Protein 4LQ4 (pdb70)

InterPro domains:
  IPR002143 Large ribosomal subunit protein uL1 [PIRSF002155] (3-213)
  IPR016095 Large ribosomal subunit protein uL1, 3-layer alpha/beta-sandwich domain [G3DSA:3.40.50.790] (61-150)
  IPR023669 Large ribosomal subunit protein uL1, archaea [MF_01318_A] (2-212)
  IPR023669 Large ribosomal subunit protein uL1, archaea [NF003244] (1-212)
  IPR023673 Large ribosomal subunit protein uL1, conserved site [PS01199] (112-131)
  IPR023674 Ribosomal protein uL1-like [SSF56808] (2-211)
  IPR028364 Ribosomal protein uL1/ribosomal biogenesis protein [PF00687] (19-207)
  IPR028364 Ribosomal protein uL1/ribosomal biogenesis protein [cd00403] (6-207)

Sequence (211 aa):
MDREALLQAVKEARELAKPRNFTQSFEFIATLKEIDMRKPENRIKTEVVVLPHGRGKEAKIAVIGTGDLAKQAEELGLTVIRKEEIEELGKNKRKLRKIAKAHDFFIAQADLMPLIGRYMGVILGPRGKMPKPVP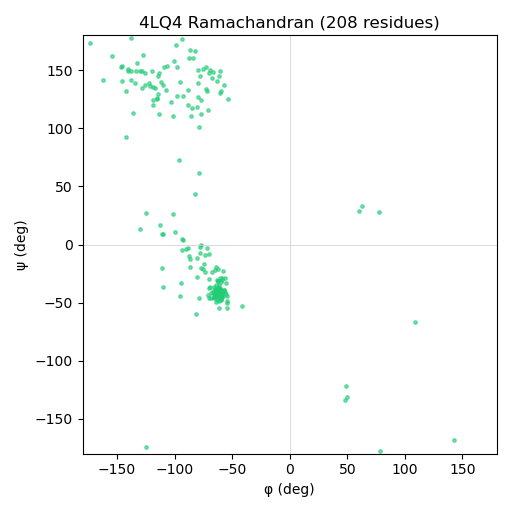ANANIKPLVERLKKTVVINTRDKPYFQVLVGNEKMTDEQIVDNIEAVLNVVAKKYEKGLYHIKDAYVKLTMGPAVKV

Radius of gyration: 18.87 Å; Cα contacts (8 Å, |Δi|>4): 395; chains: 1; bounding box: 31×50×41 Å

Structure (mmCIF, N/CA/C/O backbone):
data_4LQ4
#
_entry.id   4LQ4
#
_cell.length_a   33.868
_cell.length_b   105.255
_cell.length_c   38.526
_cell.angle_alpha   90.00
_cell.angle_beta   104.01
_cell.angle_gamma   90.00
#
_symmetry.space_group_name_H-M   'P 1 21 1'
#
loop_
_entity.id
_entity.type
_entity.pdbx_description
1 polymer '50S ribosomal protein L1'
2 non-polymer 'L(+)-TARTARIC ACID'
3 non-polymer 'ISOPROPYL ALCOHOL'
4 non-polymer 'CHLORIDE ION'
5 water water
#
loop_
_atom_site.group_PDB
_atom_site.id
_atom_site.type_symbol
_atom_site.label_atom_id
_atom_site.label_alt_id
_atom_site.label_comp_id
_atom_site.label_asym_id
_atom_site.label_entity_id
_atom_site.label_seq_id
_atom_site.pdbx_PDB_ins_code
_atom_site.Cartn_x
_atom_site.Cartn_y
_atom_site.Cartn_z
_atom_site.occupancy
_atom_site.B_iso_or_equiv
_atom_site.auth_seq_id
_atom_site.auth_comp_id
_atom_site.auth_asym_id
_atom_site.auth_atom_id
_atom_site.pdbx_PDB_model_num
ATOM 1 N N . MET A 1 1 ? 7.496 18.272 16.478 1.00 43.08 1 MET A N 1
ATOM 2 C CA . MET A 1 1 ? 7.467 18.128 15.028 1.00 38.69 1 MET A CA 1
ATOM 3 C C . MET A 1 1 ? 6.027 18.095 14.528 1.00 34.11 1 MET A C 1
ATOM 4 O O . MET A 1 1 ? 5.428 17.026 14.387 1.00 35.39 1 MET A O 1
ATOM 9 N N . ASP A 1 2 ? 5.473 19.276 14.269 1.00 26.87 2 ASP A N 1
ATOM 10 C CA . ASP A 1 2 ? 4.081 19.377 13.855 1.00 23.89 2 ASP A CA 1
ATOM 11 C C . ASP A 1 2 ? 3.941 19.399 12.346 1.00 19.94 2 ASP A C 1
ATOM 12 O O . ASP A 1 2 ? 4.939 19.389 11.612 1.00 17.92 2 ASP A O 1
ATOM 17 N N . ARG A 1 3 ? 2.698 19.423 11.885 1.00 19.93 3 ARG A N 1
ATOM 18 C CA . ARG A 1 3 ? 2.435 19.388 10.455 1.00 17.82 3 ARG A CA 1
ATOM 19 C C . ARG A 1 3 ? 3.060 20.595 9.750 1.00 14.86 3 ARG A C 1
ATOM 20 O O . ARG A 1 3 ? 3.574 20.466 8.638 1.00 14.05 3 ARG A O 1
ATOM 28 N N . GLU A 1 4 ? 3.020 21.762 10.391 1.00 13.22 4 GLU A N 1
ATOM 29 C CA . GLU A 1 4 ? 3.623 22.952 9.799 1.00 15.45 4 GLU A CA 1
ATOM 30 C C . GLU A 1 4 ? 5.110 22.748 9.515 1.00 14.78 4 GLU A C 1
ATOM 31 O O . GLU A 1 4 ? 5.597 23.116 8.448 1.00 15.56 4 GLU A O 1
ATOM 37 N N . ALA A 1 5 ? 5.833 22.162 10.466 1.00 15.50 5 ALA A N 1
ATOM 38 C CA . ALA A 1 5 ? 7.260 21.932 10.276 1.00 13.48 5 ALA A CA 1
ATOM 39 C C . ALA A 1 5 ? 7.501 20.950 9.127 1.00 13.23 5 ALA A C 1
ATOM 40 O O . ALA A 1 5 ? 8.437 21.111 8.341 1.00 14.25 5 ALA A O 1
ATOM 42 N N . LEU A 1 6 ? 6.649 19.937 9.027 1.00 10.95 6 LEU A N 1
ATOM 43 C CA . LEU A 1 6 ? 6.775 18.963 7.948 1.00 13.35 6 LEU A CA 1
ATOM 44 C C . LEU A 1 6 ? 6.520 19.615 6.587 1.00 11.33 6 LEU A C 1
ATOM 45 O O . LEU A 1 6 ? 7.278 19.394 5.635 1.00 13.35 6 LEU A O 1
ATOM 50 N N . LEU A 1 7 ? 5.465 20.421 6.495 1.00 11.17 7 LEU A N 1
ATOM 51 C CA . LEU A 1 7 ? 5.150 21.121 5.243 1.00 10.91 7 LEU A CA 1
ATOM 52 C C . LEU A 1 7 ? 6.301 22.019 4.814 1.00 10.93 7 LEU A C 1
ATOM 53 O O . LEU A 1 7 ? 6.631 22.110 3.630 1.00 12.74 7 LEU A O 1
ATOM 58 N N . GLN A 1 8 ? 6.902 22.693 5.785 1.00 11.88 8 GLN A N 1
ATOM 59 C CA . GLN A 1 8 ? 7.999 23.608 5.512 1.00 12.03 8 GLN A CA 1
ATOM 60 C C . GLN A 1 8 ? 9.178 22.839 4.931 1.00 12.18 8 GLN A C 1
ATOM 61 O O . GLN A 1 8 ? 9.800 23.279 3.961 1.00 13.48 8 GLN A O 1
ATOM 67 N N . ALA A 1 9 ? 9.466 21.677 5.512 1.00 12.00 9 ALA A N 1
ATOM 68 C CA . ALA A 1 9 ? 10.563 20.836 5.031 1.00 11.02 9 ALA A CA 1
ATOM 69 C C . ALA A 1 9 ? 10.294 20.320 3.624 1.00 10.63 9 ALA A C 1
ATOM 70 O O . ALA A 1 9 ? 11.182 20.335 2.770 1.00 12.88 9 ALA A O 1
ATOM 72 N N . VAL A 1 10 ? 9.073 19.861 3.375 1.00 8.62 10 VAL A N 1
ATOM 73 C CA . VAL A 1 10 ? 8.737 19.367 2.035 1.00 8.72 10 VAL A CA 1
ATOM 74 C C . VAL A 1 10 ? 8.883 20.485 1.005 1.00 11.10 10 VAL A C 1
ATOM 75 O O . VAL A 1 10 ? 9.510 20.308 -0.041 1.00 9.58 10 VAL A O 1
ATOM 79 N N . LYS A 1 11 ? 8.300 21.636 1.319 1.00 14.14 11 LYS A N 1
ATOM 80 C CA . LYS A 1 11 ? 8.349 22.804 0.451 1.00 13.08 11 LYS A CA 1
ATOM 81 C C . LYS A 1 11 ? 9.783 23.177 0.098 1.00 14.55 11 LYS A C 1
ATOM 82 O O . LYS A 1 11 ? 10.109 23.389 -1.075 1.00 15.50 11 LYS A O 1
ATOM 88 N N . GLU A 1 12 ? 10.641 23.252 1.112 1.00 13.77 12 GLU A N 1
ATOM 89 C CA . GLU A 1 12 ? 12.032 23.633 0.900 1.00 14.22 12 GLU A CA 1
ATOM 90 C C . GLU A 1 12 ? 12.818 22.546 0.157 1.00 15.39 12 GLU A C 1
ATOM 91 O O . GLU A 1 12 ? 13.658 22.857 -0.682 1.00 15.37 12 GLU A O 1
ATOM 97 N N . ALA A 1 13 ? 12.538 21.280 0.463 1.00 15.57 13 ALA A N 1
ATOM 98 C CA . ALA A 1 13 ? 13.182 20.164 -0.229 1.00 12.92 13 ALA A CA 1
ATOM 99 C C . ALA A 1 13 ? 12.875 20.238 -1.711 1.00 13.91 13 ALA A C 1
ATOM 100 O O . ALA A 1 13 ? 13.735 19.970 -2.549 1.00 14.13 13 ALA A O 1
ATOM 102 N N . ARG A 1 14 ? 11.638 20.611 -2.026 1.00 14.63 14 ARG A N 1
ATOM 103 C CA . ARG A 1 14 ? 11.211 20.733 -3.409 1.00 15.91 14 ARG A CA 1
ATOM 104 C C . ARG A 1 14 ? 11.921 21.909 -4.078 1.00 20.34 14 ARG A C 1
ATOM 105 O O . ARG A 1 14 ? 12.433 21.791 -5.190 1.00 23.26 14 ARG A O 1
ATOM 113 N N . GLU A 1 15 ? 11.959 23.042 -3.388 1.00 21.31 15 GLU A N 1
ATOM 114 C CA . GLU A 1 15 ? 12.509 24.259 -3.966 1.00 24.68 15 GLU A CA 1
ATOM 115 C C . GLU A 1 15 ? 14.025 24.189 -4.171 1.00 23.48 15 GLU A C 1
ATOM 116 O O . GLU A 1 15 ? 14.550 24.716 -5.160 1.00 23.79 15 GLU A O 1
ATOM 122 N N . LEU A 1 16 ? 14.725 23.544 -3.240 1.00 19.17 16 LEU A N 1
ATOM 123 C CA . LEU A 1 16 ? 16.188 23.454 -3.302 1.00 17.00 16 LEU A CA 1
ATOM 124 C C . LEU A 1 16 ? 16.706 22.488 -4.374 1.00 18.06 16 LEU A C 1
ATOM 125 O O . LEU A 1 16 ? 17.844 22.605 -4.827 1.00 24.37 16 LEU A O 1
ATOM 130 N N . ALA A 1 17 ? 15.883 21.522 -4.756 1.00 18.32 17 ALA A N 1
ATOM 131 C CA . ALA A 1 17 ? 16.321 20.490 -5.690 1.00 18.91 17 ALA A CA 1
ATOM 132 C C . ALA A 1 17 ? 16.481 21.016 -7.117 1.00 19.58 17 ALA A C 1
ATOM 133 O O . ALA A 1 17 ? 15.598 21.696 -7.639 1.00 19.54 17 ALA A O 1
ATOM 135 N N . LYS A 1 18 ? 17.617 20.699 -7.733 1.00 18.30 18 LYS A N 1
ATOM 136 C CA . LYS A 1 18 ? 17.878 21.083 -9.110 1.00 24.21 18 LYS A CA 1
ATOM 137 C C . LYS A 1 18 ? 16.971 20.259 -10.009 1.00 24.38 18 LYS A C 1
ATOM 138 O O . LYS A 1 18 ? 16.651 19.120 -9.677 1.00 25.03 18 LYS A O 1
ATOM 144 N N . PRO A 1 19 ? 16.542 20.833 -11.144 1.00 27.97 19 PRO A N 1
ATOM 145 C CA . PRO A 1 19 ? 15.686 20.059 -12.043 1.00 27.78 19 PRO A CA 1
ATOM 146 C C . PRO A 1 19 ? 16.490 18.920 -12.632 1.00 29.39 19 PRO A C 1
ATOM 147 O O . PRO A 1 19 ? 17.681 19.083 -12.913 1.00 29.67 19 PRO A O 1
ATOM 151 N N . ARG A 1 20 ? 15.848 17.774 -12.807 1.00 26.77 20 ARG A N 1
ATOM 152 C CA . ARG A 1 20 ? 16.483 16.644 -13.460 1.00 23.06 20 ARG A CA 1
ATOM 153 C C . ARG A 1 20 ? 15.495 16.108 -14.481 1.00 23.05 20 ARG A C 1
ATOM 154 O O . ARG A 1 20 ? 14.282 16.309 -14.354 1.00 23.72 20 ARG A O 1
ATOM 162 N N . ASN A 1 21 ? 16.007 15.421 -15.491 1.00 21.35 21 ASN A N 1
ATOM 163 C CA . ASN A 1 21 ? 15.153 14.868 -16.527 1.00 20.63 21 ASN A CA 1
ATOM 164 C C . ASN A 1 21 ? 14.520 13.539 -16.131 1.00 16.66 21 ASN A C 1
ATOM 165 O O . ASN A 1 21 ? 14.493 12.603 -16.917 1.00 17.89 21 ASN A O 1
ATOM 170 N N . PHE A 1 22 ? 14.032 13.461 -14.895 1.00 14.76 22 PHE A N 1
ATOM 171 C CA . PHE A 1 22 ? 13.172 12.364 -14.470 1.00 15.41 22 PHE A CA 1
ATOM 172 C C . PHE A 1 22 ? 12.319 12.863 -13.318 1.00 16.05 22 PHE A C 1
ATOM 173 O O . PHE A 1 22 ? 12.638 13.891 -12.714 1.00 15.09 22 PHE A O 1
ATOM 181 N N . THR A 1 23 ? 11.226 12.158 -13.034 1.00 15.86 23 THR A N 1
ATOM 182 C CA . THR A 1 23 ? 10.376 12.495 -11.893 1.00 12.98 23 THR A CA 1
ATOM 183 C C . THR A 1 23 ? 11.022 12.019 -10.602 1.00 13.80 23 THR A C 1
ATOM 184 O O . THR A 1 23 ? 11.136 10.813 -10.356 1.00 11.77 23 THR A O 1
ATOM 188 N N . GLN A 1 24 ? 11.435 12.966 -9.769 1.00 11.63 24 GLN A N 1
ATOM 189 C CA . GLN A 1 24 ? 12.136 12.626 -8.543 1.00 9.87 24 GLN A CA 1
ATOM 190 C C . GLN A 1 24 ? 11.161 12.180 -7.471 1.00 11.81 24 GLN A C 1
ATOM 191 O O . GLN A 1 24 ? 10.009 12.614 -7.451 1.00 12.87 24 GLN A O 1
ATOM 197 N N . SER A 1 25 ? 11.625 11.307 -6.584 1.00 10.81 25 SER A N 1
ATOM 198 C CA . SER A 1 25 ? 10.814 10.849 -5.466 1.00 12.26 25 SER A CA 1
ATOM 199 C C . SER A 1 25 ? 11.176 11.634 -4.221 1.00 12.35 25 SER A C 1
ATOM 200 O O . SER A 1 25 ? 12.296 12.127 -4.095 1.00 12.90 25 SER A O 1
ATOM 203 N N . PHE A 1 26 ? 10.220 11.755 -3.307 1.00 9.59 26 PHE A N 1
ATOM 204 C CA . PHE A 1 26 ? 10.487 12.308 -1.987 1.00 9.40 26 PHE A CA 1
ATOM 205 C C . PHE A 1 26 ? 10.915 11.181 -1.071 1.00 9.67 26 PHE A C 1
ATOM 206 O O . PHE A 1 26 ? 10.279 10.130 -1.039 1.00 10.49 26 PHE A O 1
ATOM 214 N N . GLU A 1 27 ? 11.988 11.408 -0.322 1.00 12.23 27 GLU A N 1
ATOM 215 C CA . GLU A 1 27 ? 12.479 10.451 0.665 1.00 12.45 27 GLU A CA 1
ATOM 216 C C . GLU A 1 27 ? 12.392 11.087 2.036 1.00 10.12 27 GLU A C 1
ATOM 217 O O . GLU A 1 27 ? 12.757 12.252 2.202 1.00 11.65 27 GLU A O 1
ATOM 223 N N . PHE A 1 28 ? 11.891 10.340 3.013 1.00 9.02 28 PHE A N 1
ATOM 224 C CA . PHE A 1 28 ? 11.841 10.817 4.390 1.00 8.14 28 PHE A CA 1
ATOM 225 C C . PHE A 1 28 ? 12.886 10.060 5.201 1.00 11.86 28 PHE A C 1
ATOM 226 O O . PHE A 1 28 ? 13.014 8.831 5.092 1.00 10.55 28 PHE A O 1
ATOM 234 N N . ILE A 1 29 ? 13.658 10.797 5.992 1.00 9.45 29 ILE A N 1
ATOM 235 C CA . ILE A 1 29 ? 14.744 10.203 6.754 1.00 10.44 29 ILE A CA 1
ATOM 236 C C . ILE A 1 29 ? 14.622 10.599 8.213 1.00 10.79 29 ILE A C 1
ATOM 237 O O . ILE A 1 29 ? 14.379 11.757 8.526 1.00 14.47 29 ILE A O 1
ATOM 242 N N . ALA A 1 30 ? 14.783 9.636 9.112 1.00 11.95 30 ALA A N 1
ATOM 243 C CA . ALA A 1 30 ? 14.720 9.948 10.533 1.00 13.71 30 ALA A CA 1
ATOM 244 C C . ALA A 1 30 ? 15.807 9.211 11.278 1.00 12.33 30 ALA A C 1
ATOM 245 O O . ALA A 1 30 ? 16.114 8.058 10.966 1.00 14.40 30 ALA A O 1
ATOM 247 N N . THR A 1 31 ? 16.398 9.888 12.256 1.00 11.02 31 THR A N 1
ATOM 248 C CA . THR A 1 31 ? 17.293 9.231 13.195 1.00 12.21 31 THR A CA 1
ATOM 249 C C . THR A 1 31 ? 16.572 9.100 14.533 1.00 13.75 31 THR A C 1
ATOM 250 O O . THR A 1 31 ? 15.659 9.870 14.834 1.00 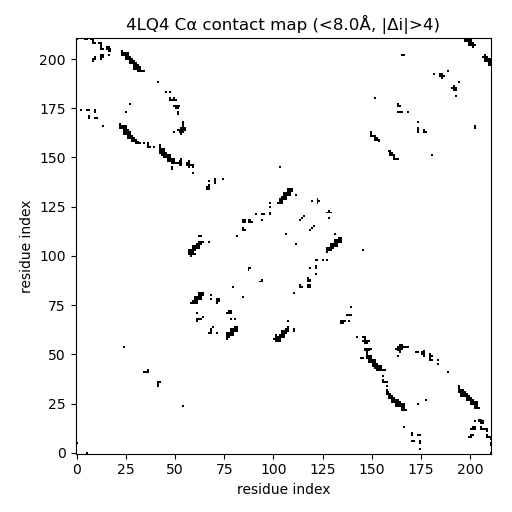13.58 31 THR A O 1
ATOM 254 N N . LEU A 1 32 ? 16.961 8.103 15.317 1.00 11.77 32 LEU A N 1
ATOM 255 C CA . LEU A 1 32 ? 16.307 7.848 16.590 1.00 9.74 32 LEU A CA 1
ATOM 256 C C . LEU A 1 32 ? 17.270 8.102 17.739 1.00 12.02 32 LEU A C 1
ATOM 257 O O . LEU A 1 32 ? 18.476 7.870 17.617 1.00 13.95 32 LEU A O 1
ATOM 262 N N . LYS A 1 33 ? 16.739 8.602 18.848 1.00 12.77 33 LYS A N 1
ATOM 263 C CA . LYS A 1 33 ? 17.537 8.778 20.048 1.00 14.06 33 LYS A CA 1
ATOM 264 C C . LYS A 1 33 ? 16.945 7.962 21.181 1.00 17.00 33 LYS A C 1
ATOM 265 O O . LYS A 1 33 ? 15.729 7.737 21.228 1.00 17.84 33 LYS A O 1
ATOM 271 N N . GLU A 1 34 ? 17.816 7.511 22.080 1.00 17.38 34 GLU A N 1
ATOM 272 C CA . GLU A 1 34 ? 17.404 6.826 23.302 1.00 17.66 34 GLU A CA 1
ATOM 273 C C . GLU A 1 34 ? 16.606 5.543 23.049 1.00 18.17 34 GLU A C 1
ATOM 274 O O . GLU A 1 34 ? 15.771 5.144 23.865 1.00 20.60 34 GLU A O 1
ATOM 280 N N . ILE A 1 35 ? 16.876 4.911 21.910 1.00 16.15 35 ILE A N 1
ATOM 281 C CA . ILE A 1 35 ? 16.366 3.583 21.612 1.00 18.04 35 ILE A CA 1
ATOM 282 C C . ILE A 1 35 ? 17.549 2.633 21.428 1.00 19.38 35 ILE A C 1
ATOM 283 O O . ILE A 1 35 ? 18.399 2.839 20.556 1.00 19.78 35 ILE A O 1
ATOM 288 N N . ASP A 1 36 ? 17.611 1.599 22.256 1.00 20.20 36 ASP A N 1
ATOM 289 C CA . ASP A 1 36 ? 18.698 0.631 22.170 1.00 18.91 36 ASP A CA 1
ATOM 290 C C . ASP A 1 36 ? 18.442 -0.340 21.033 1.00 17.57 36 ASP A C 1
ATOM 291 O O . ASP A 1 36 ? 17.662 -1.283 21.170 1.00 15.93 36 ASP A O 1
ATOM 296 N N . MET A 1 37 ? 19.112 -0.115 19.911 1.00 16.92 37 MET A N 1
ATOM 297 C CA . MET A 1 37 ? 18.938 -0.976 18.749 1.00 17.75 37 MET A CA 1
ATOM 298 C C . MET A 1 37 ? 19.668 -2.318 18.867 1.00 15.42 37 MET A C 1
ATOM 299 O O . MET A 1 37 ? 19.584 -3.148 17.968 1.00 15.52 37 MET A O 1
ATOM 304 N N . ARG A 1 38 ? 20.374 -2.542 19.972 1.00 14.90 38 ARG A N 1
ATOM 305 C CA . ARG A 1 38 ? 20.975 -3.862 20.204 1.00 14.89 38 ARG A CA 1
ATOM 306 C C . ARG A 1 38 ? 19.934 -4.878 20.624 1.00 14.17 38 ARG A C 1
ATOM 307 O O . ARG A 1 38 ? 20.156 -6.076 20.498 1.00 15.48 38 ARG A O 1
ATOM 315 N N . LYS A 1 39 ? 18.807 -4.389 21.137 1.00 13.44 39 LYS A N 1
ATOM 316 C CA . LYS A 1 39 ? 17.673 -5.249 21.457 1.00 13.07 39 LYS A CA 1
ATOM 317 C C . LYS A 1 39 ? 16.841 -5.435 20.199 1.00 15.08 39 LYS A C 1
ATOM 318 O O . LYS A 1 39 ? 16.312 -4.465 19.651 1.00 13.79 39 LYS A O 1
ATOM 324 N N . PRO A 1 40 ? 16.730 -6.684 19.720 1.00 15.57 40 PRO A N 1
ATOM 325 C CA . PRO A 1 40 ? 16.011 -6.928 18.467 1.00 16.27 40 PRO A CA 1
ATOM 326 C C . PRO A 1 40 ? 14.572 -6.400 18.489 1.00 15.63 40 PRO A C 1
ATOM 327 O O . PRO A 1 40 ? 14.044 -6.017 17.444 1.00 16.19 40 PRO A O 1
ATOM 331 N N . GLU A 1 41 ? 13.961 -6.360 19.671 1.00 16.68 41 GLU A N 1
ATOM 332 C CA . GLU A 1 41 ? 12.578 -5.908 19.812 1.00 16.08 41 GLU A CA 1
ATOM 333 C C . GLU A 1 41 ? 12.408 -4.425 19.458 1.00 15.13 41 GLU A C 1
ATOM 334 O O . GLU A 1 41 ? 11.303 -3.988 19.126 1.00 17.54 41 GLU A O 1
ATOM 340 N N . ASN A 1 42 ? 13.498 -3.655 19.518 1.00 13.27 42 ASN A N 1
ATOM 341 C CA . ASN A 1 42 ? 13.437 -2.215 19.234 1.00 15.38 42 ASN A CA 1
ATOM 342 C C . ASN A 1 42 ? 13.606 -1.881 17.758 1.00 16.24 42 ASN A C 1
ATOM 343 O O . ASN A 1 42 ? 13.402 -0.738 17.331 1.00 16.35 42 ASN A O 1
ATOM 348 N N . ARG A 1 43 ? 13.989 -2.880 16.981 1.00 16.65 43 ARG A N 1
ATOM 349 C CA . ARG A 1 43 ? 14.167 -2.688 15.556 1.00 13.59 43 ARG A CA 1
ATOM 350 C C . ARG A 1 43 ? 12.810 -2.625 14.872 1.00 14.60 43 ARG A C 1
ATOM 351 O O . ARG A 1 43 ? 11.837 -3.212 15.354 1.00 13.75 43 ARG A O 1
ATOM 359 N N . ILE A 1 44 ? 12.743 -1.892 13.764 1.00 12.83 44 ILE A N 1
ATOM 360 C CA . ILE A 1 44 ? 11.502 -1.756 13.007 1.00 13.34 44 ILE A CA 1
ATOM 361 C C . ILE A 1 44 ? 11.649 -2.376 11.631 1.00 13.40 44 ILE A C 1
ATOM 362 O O . ILE A 1 44 ? 12.587 -2.071 10.901 1.00 15.44 44 ILE A O 1
ATOM 367 N N . LYS A 1 45 ? 10.734 -3.276 11.298 1.00 15.04 45 LYS A N 1
ATOM 368 C CA . LYS A 1 45 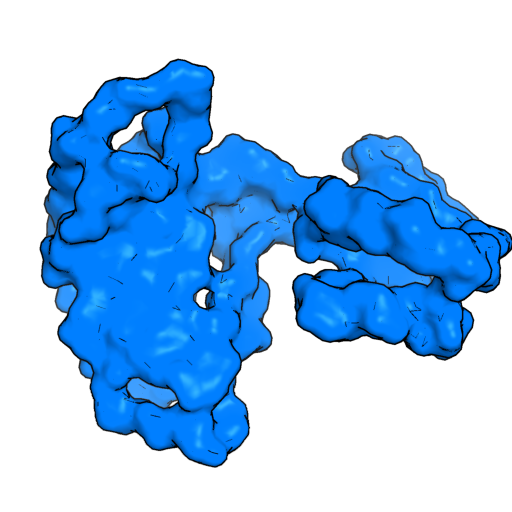? 10.590 -3.759 9.929 1.00 18.19 45 LYS A CA 1
ATOM 369 C C . LYS A 1 45 ? 9.107 -3.921 9.697 1.00 20.51 45 LYS A C 1
ATOM 370 O O . LYS A 1 45 ? 8.519 -4.963 10.008 1.00 22.55 45 LYS A O 1
ATOM 376 N N . THR A 1 46 ? 8.509 -2.864 9.160 1.00 16.77 46 THR A N 1
ATOM 377 C CA . THR A 1 46 ? 7.065 -2.716 9.145 1.00 18.48 46 THR A CA 1
ATOM 378 C C . THR A 1 46 ? 6.610 -2.094 7.840 1.00 18.15 46 THR A C 1
ATOM 379 O O . THR A 1 46 ? 7.161 -1.091 7.389 1.00 20.30 46 THR A O 1
ATOM 383 N N . GLU A 1 47 ? 5.600 -2.697 7.237 1.00 16.79 47 GLU A N 1
ATOM 384 C CA . GLU A 1 47 ? 4.969 -2.113 6.073 1.00 18.51 47 GLU A CA 1
ATOM 385 C C . GLU A 1 47 ? 4.008 -1.024 6.499 1.00 18.12 47 GLU A C 1
ATOM 386 O O . GLU A 1 47 ? 3.288 -1.166 7.492 1.00 17.04 47 GLU A O 1
ATOM 392 N N . VAL A 1 48 ? 4.012 0.072 5.748 1.00 16.05 48 VAL A N 1
ATOM 393 C CA A VAL A 1 48 ? 3.099 1.191 5.958 0.52 16.01 48 VAL A CA 1
ATOM 394 C CA B VAL A 1 48 ? 3.038 1.124 5.992 0.48 16.27 48 VAL A CA 1
ATOM 395 C C . VAL A 1 48 ? 2.327 1.467 4.684 1.00 13.65 48 VAL A C 1
ATOM 396 O O . VAL A 1 48 ? 2.944 1.648 3.636 1.00 12.44 48 VAL A O 1
ATOM 403 N N . VAL A 1 49 ? 1.001 1.494 4.750 1.00 13.43 49 VAL A N 1
ATOM 404 C CA . VAL A 1 49 ? 0.225 1.914 3.594 1.00 11.08 49 VAL A CA 1
ATOM 405 C C . VAL A 1 49 ? 0.216 3.437 3.541 1.00 10.31 49 VAL A C 1
ATOM 406 O O . VAL A 1 49 ? -0.283 4.091 4.451 1.00 12.49 49 VAL A O 1
ATOM 410 N N . LEU A 1 50 ? 0.765 4.010 2.478 1.00 11.46 50 LEU A N 1
ATOM 411 C CA . LEU A 1 50 ? 0.759 5.471 2.337 1.00 10.55 50 LEU A CA 1
ATOM 412 C C . LEU A 1 50 ? -0.608 5.901 1.845 1.00 11.18 50 LEU A C 1
ATOM 413 O O . LEU A 1 50 ? -1.069 5.398 0.825 1.00 12.60 50 LEU A O 1
ATOM 418 N N . PRO A 1 51 ? -1.258 6.842 2.551 1.00 9.91 51 PRO A N 1
ATOM 419 C CA . PRO A 1 51 ? -2.626 7.221 2.180 1.00 11.71 51 PRO A CA 1
ATOM 420 C C . PRO A 1 51 ? -2.740 7.752 0.756 1.00 13.51 51 PRO A C 1
ATOM 421 O O . PRO A 1 51 ? -3.790 7.581 0.142 1.00 14.91 51 PRO A O 1
ATOM 425 N N . HIS A 1 52 ? -1.682 8.358 0.227 1.00 12.63 52 HIS A N 1
ATOM 426 C CA . HIS A 1 52 ? -1.733 8.870 -1.142 1.00 12.08 52 HIS A CA 1
ATOM 427 C C . HIS A 1 52 ? -0.853 8.076 -2.091 1.00 14.03 52 HIS A C 1
ATOM 428 O O . HIS A 1 52 ? -0.659 8.458 -3.245 1.00 16.79 52 HIS A O 1
ATOM 435 N N . GLY A 1 53 ? -0.328 6.961 -1.603 1.00 13.00 53 GLY A N 1
ATOM 436 C CA . GLY A 1 53 ? 0.495 6.101 -2.423 1.00 12.25 53 GLY A CA 1
ATOM 437 C C . GLY A 1 53 ? 1.919 6.598 -2.590 1.00 11.53 53 GLY A C 1
ATOM 438 O O . GLY A 1 53 ? 2.314 7.638 -2.054 1.00 13.03 53 GLY A O 1
ATOM 439 N N . ARG A 1 54 ? 2.675 5.843 -3.376 1.00 9.30 54 ARG A N 1
ATOM 440 C CA . ARG A 1 54 ? 4.114 6.015 -3.527 1.00 9.56 54 ARG A CA 1
ATOM 441 C C . ARG A 1 54 ? 4.505 7.020 -4.596 1.00 12.81 54 ARG A C 1
ATOM 442 O O . ARG A 1 54 ? 5.668 7.418 -4.682 1.00 16.45 54 ARG A O 1
ATOM 450 N N . GLY A 1 55 ? 3.542 7.423 -5.418 1.00 15.09 55 GLY A N 1
ATOM 451 C CA . GLY A 1 55 ? 3.833 8.225 -6.589 1.00 18.97 55 GLY A CA 1
ATOM 452 C C . GLY A 1 55 ? 3.633 7.332 -7.792 1.00 22.00 55 GLY A C 1
ATOM 453 O O . GLY A 1 55 ? 2.731 7.543 -8.590 1.00 27.25 55 GLY A O 1
ATOM 454 N N . LYS A 1 56 ? 4.486 6.325 -7.915 1.00 24.66 56 LYS A N 1
ATOM 455 C CA . LYS A 1 56 ? 4.262 5.254 -8.871 1.00 25.28 56 LYS A CA 1
ATOM 456 C C . LYS A 1 56 ? 3.938 4.010 -8.051 1.00 21.92 56 LYS A C 1
ATOM 457 O O . LYS A 1 56 ? 4.568 3.770 -7.023 1.00 20.89 56 LYS A O 1
ATOM 463 N N . GLU A 1 57 ? 2.942 3.240 -8.485 1.00 20.50 57 GLU A N 1
ATOM 464 C CA . GLU A 1 57 ? 2.493 2.072 -7.727 1.00 19.79 57 GLU A CA 1
ATOM 465 C C . GLU A 1 57 ? 3.590 1.032 -7.576 1.00 15.60 57 GLU A C 1
ATOM 466 O O . GLU A 1 57 ? 4.402 0.830 -8.476 1.00 18.74 57 GLU A O 1
ATOM 472 N N . ALA A 1 58 ? 3.594 0.365 -6.433 1.00 11.79 58 ALA A N 1
ATOM 473 C CA . ALA A 1 58 ? 4.497 -0.748 -6.202 1.00 11.25 58 ALA A CA 1
ATOM 474 C C . ALA A 1 58 ? 4.103 -1.880 -7.137 1.00 10.51 58 ALA A C 1
ATOM 475 O O . ALA A 1 58 ? 2.925 -2.022 -7.490 1.00 11.48 58 ALA A O 1
ATOM 477 N N . LYS A 1 59 ? 5.092 -2.663 -7.556 1.00 11.12 59 LYS A N 1
ATOM 478 C CA . LYS A 1 59 ? 4.866 -3.773 -8.479 1.00 10.23 59 LYS A CA 1
ATOM 479 C C . LYS A 1 59 ? 4.756 -5.086 -7.704 1.00 8.50 59 LYS A C 1
ATOM 480 O O . LYS A 1 59 ? 5.623 -5.415 -6.897 1.00 11.41 59 LYS A O 1
ATOM 486 N N . ILE A 1 60 ? 3.679 -5.827 -7.947 1.00 7.73 60 ILE A N 1
ATOM 487 C CA . ILE A 1 60 ? 3.361 -7.006 -7.147 1.00 7.56 60 ILE A CA 1
ATOM 488 C C . ILE A 1 60 ? 3.351 -8.251 -8.023 1.00 9.88 60 ILE A C 1
ATOM 489 O O . ILE A 1 60 ? 2.812 -8.229 -9.128 1.00 8.83 60 ILE A O 1
ATOM 494 N N . ALA A 1 61 ? 3.965 -9.330 -7.538 1.00 7.03 61 ALA A N 1
ATOM 495 C CA . ALA A 1 61 ? 3.888 -10.609 -8.232 1.00 6.14 61 ALA A CA 1
ATOM 496 C C . ALA A 1 61 ? 3.115 -11.590 -7.367 1.00 9.14 61 ALA A C 1
ATOM 497 O O . ALA A 1 61 ? 3.158 -11.513 -6.134 1.00 9.28 61 ALA A O 1
ATOM 499 N N . VAL A 1 62 ? 2.395 -12.500 -8.016 1.00 7.43 62 VAL A N 1
ATOM 500 C CA . VAL A 1 62 ? 1.632 -13.517 -7.308 1.00 6.44 62 VAL A CA 1
ATOM 501 C C . VAL A 1 62 ? 2.142 -14.909 -7.685 1.00 7.88 62 VAL A C 1
ATOM 502 O O . VAL A 1 62 ? 2.205 -15.268 -8.868 1.00 11.17 62 VAL A O 1
ATOM 506 N N . ILE A 1 63 ? 2.523 -15.683 -6.676 1.00 9.30 63 ILE A N 1
ATOM 507 C CA . ILE A 1 63 ? 2.895 -17.082 -6.873 1.00 10.08 63 ILE A CA 1
ATOM 508 C C . ILE A 1 63 ? 1.710 -17.946 -6.443 1.00 11.77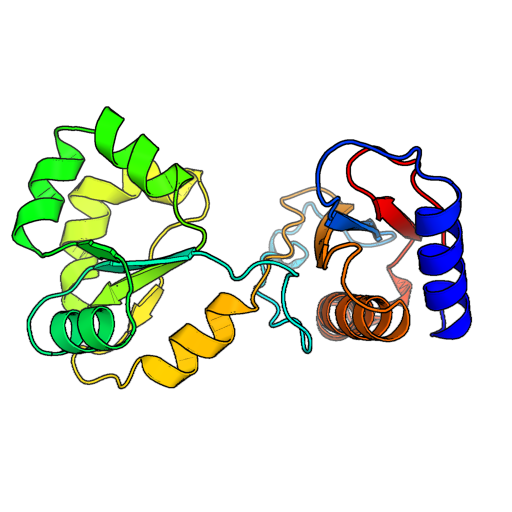 63 ILE A C 1
ATOM 509 O O . ILE A 1 63 ? 1.367 -18.014 -5.258 1.00 12.07 63 ILE A O 1
ATOM 514 N N . GLY A 1 64 ? 1.070 -18.591 -7.412 1.00 12.19 64 GLY A N 1
ATOM 515 C CA . GLY A 1 64 ? -0.127 -19.348 -7.121 1.00 13.28 64 GLY A CA 1
ATOM 516 C C . GLY A 1 64 ? -0.635 -20.148 -8.297 1.00 14.79 64 GLY A C 1
ATOM 517 O O . GLY A 1 64 ? -0.127 -20.045 -9.417 1.00 15.52 64 GLY A O 1
ATOM 518 N N . THR A 1 65 ? -1.653 -20.953 -8.024 1.00 12.61 65 THR A N 1
ATOM 519 C CA . THR A 1 65 ? -2.319 -21.740 -9.038 1.00 12.16 65 THR A CA 1
ATOM 520 C C . THR A 1 65 ? -3.802 -21.392 -8.978 1.00 14.94 65 THR A C 1
ATOM 521 O O . THR A 1 65 ? -4.202 -20.492 -8.241 1.00 15.16 65 THR A O 1
ATOM 525 N N . GLY A 1 66 ? -4.609 -22.105 -9.755 1.00 15.36 66 GLY A N 1
ATOM 526 C CA . GLY A 1 66 ? -6.054 -22.030 -9.638 1.00 14.09 66 GLY A CA 1
ATOM 527 C C . GLY A 1 66 ? -6.614 -20.622 -9.620 1.00 12.76 66 GLY A C 1
ATOM 528 O O . GLY A 1 66 ? -6.255 -19.787 -10.454 1.00 12.72 66 GLY A O 1
ATOM 529 N N . ASP A 1 67 ? -7.477 -20.345 -8.650 1.00 11.59 67 ASP A N 1
ATOM 530 C CA . ASP A 1 67 ? -8.170 -19.062 -8.637 1.00 12.42 67 ASP A CA 1
ATOM 531 C C . ASP A 1 67 ? -7.294 -17.917 -8.157 1.00 10.62 67 ASP A C 1
ATOM 532 O O . ASP A 1 67 ? -7.599 -16.758 -8.416 1.00 11.70 67 ASP A O 1
ATOM 537 N N . LEU A 1 68 ? -6.214 -18.225 -7.448 1.00 10.27 68 LEU A N 1
ATOM 538 C CA . LEU A 1 68 ? -5.292 -17.167 -7.054 1.00 10.74 68 LEU A CA 1
ATOM 539 C C . LEU A 1 68 ? -4.628 -16.583 -8.295 1.00 10.73 68 LEU A C 1
ATOM 540 O O . LEU A 1 68 ? -4.518 -15.364 -8.439 1.00 12.46 68 LEU A O 1
ATOM 545 N N . ALA A 1 69 ? -4.193 -17.465 -9.190 1.00 11.48 69 ALA A N 1
ATOM 546 C CA . ALA A 1 69 ? -3.614 -17.052 -10.465 1.00 9.34 69 ALA A CA 1
ATOM 547 C C . ALA A 1 69 ? -4.628 -16.307 -11.339 1.00 12.53 69 ALA A C 1
ATOM 548 O O . ALA A 1 69 ? -4.280 -15.339 -12.026 1.00 12.58 69 ALA A O 1
ATOM 550 N N . LYS A 1 70 ? -5.875 -16.772 -11.333 1.00 10.36 70 LYS A N 1
ATOM 551 C CA . LYS A 1 70 ? -6.934 -16.111 -12.088 1.00 11.24 70 LYS A CA 1
ATOM 552 C C . LYS A 1 70 ? -7.078 -14.680 -11.604 1.00 10.74 70 LYS A C 1
ATOM 553 O O . LYS A 1 70 ? -7.148 -13.744 -12.400 1.00 12.38 70 LYS A O 1
ATOM 559 N N . GLN A 1 71 ? -7.119 -14.515 -10.288 1.00 10.27 71 GLN A N 1
ATOM 560 C CA . GLN A 1 71 ? -7.303 -13.193 -9.709 1.00 9.71 71 GLN A CA 1
ATOM 561 C C . GLN A 1 71 ? -6.136 -12.307 -10.084 1.00 8.67 71 GLN A C 1
ATOM 562 O O . GLN A 1 71 ? -6.324 -11.146 -10.429 1.00 9.49 71 GLN A O 1
ATOM 568 N N . ALA A 1 72 ? -4.927 -12.855 -9.998 1.00 8.55 72 ALA A N 1
ATOM 569 C CA . ALA A 1 72 ? -3.730 -12.082 -10.329 1.00 8.07 72 ALA A CA 1
ATOM 570 C C . ALA A 1 72 ? -3.804 -11.602 -11.776 1.00 10.65 72 ALA A C 1
ATOM 571 O O . ALA A 1 72 ? -3.472 -10.453 -12.073 1.00 12.55 72 ALA A O 1
ATOM 573 N N . GLU A 1 73 ? -4.248 -12.487 -12.667 1.00 11.02 73 GLU A N 1
ATOM 574 C CA . GLU A 1 73 ? -4.482 -12.128 -14.064 1.00 12.95 73 GLU A CA 1
ATOM 575 C C . GLU A 1 73 ? -5.513 -11.009 -14.210 1.00 12.17 73 GLU A C 1
ATOM 576 O O . GLU A 1 73 ? -5.302 -10.057 -14.960 1.00 11.43 73 GLU A O 1
ATOM 582 N N . GLU A 1 74 ? -6.628 -11.126 -13.495 1.00 12.09 74 GLU A N 1
ATOM 583 C CA . GLU A 1 74 ? -7.677 -10.109 -13.564 1.00 12.42 74 GLU A CA 1
ATOM 584 C C . GLU A 1 74 ? -7.189 -8.746 -13.070 1.00 13.59 74 GLU A C 1
ATOM 585 O O . GLU A 1 74 ? -7.635 -7.702 -13.554 1.00 15.15 74 GLU A O 1
ATOM 591 N N . LEU A 1 75 ? -6.267 -8.770 -12.112 1.00 12.27 75 LEU A N 1
ATOM 592 C CA . LEU A 1 75 ? -5.702 -7.552 -11.530 1.00 10.98 75 LEU A CA 1
ATOM 593 C C . LEU A 1 75 ? -4.479 -7.025 -12.286 1.00 13.11 75 LEU A C 1
ATOM 594 O O . LEU A 1 75 ? -3.920 -5.981 -11.934 1.00 14.39 75 LEU A O 1
ATOM 599 N N . GLY A 1 76 ? -4.055 -7.753 -13.314 1.00 13.05 76 GLY A N 1
ATOM 600 C CA . GLY A 1 76 ? -2.958 -7.310 -14.161 1.00 13.97 76 GLY A CA 1
ATOM 601 C C . GLY A 1 76 ? -1.581 -7.498 -13.555 1.00 13.69 76 GLY A C 1
ATOM 602 O O . GLY A 1 76 ? -0.652 -6.763 -13.878 1.00 15.39 76 GLY A O 1
ATOM 603 N N . LEU A 1 77 ? -1.444 -8.486 -12.678 1.00 11.65 77 LEU A N 1
ATOM 604 C CA . LEU A 1 77 ? -0.176 -8.720 -11.992 1.00 9.88 77 LEU A CA 1
ATOM 605 C C . LEU A 1 77 ? 0.632 -9.850 -12.605 1.00 9.66 77 LEU A C 1
ATOM 606 O O . LEU A 1 77 ? 0.087 -10.741 -13.259 1.00 9.30 77 LEU A O 1
ATOM 611 N N . THR A 1 78 ? 1.939 -9.815 -12.357 1.00 10.85 78 THR A N 1
ATOM 612 C CA . THR A 1 78 ? 2.830 -10.903 -12.719 1.00 12.95 78 THR A CA 1
ATOM 613 C C . THR A 1 78 ? 2.351 -12.151 -12.010 1.00 12.40 78 THR A C 1
ATOM 614 O O . THR A 1 78 ? 2.060 -12.108 -10.807 1.00 10.94 78 THR A O 1
ATOM 618 N N . VAL A 1 79 ? 2.248 -13.253 -12.754 1.00 11.14 79 VAL A N 1
ATOM 619 C CA . VAL A 1 79 ? 1.866 -14.536 -12.176 1.00 11.52 79 VAL A CA 1
ATOM 620 C C . VAL A 1 79 ? 3.039 -15.491 -12.286 1.00 12.56 79 VAL A C 1
ATOM 621 O O . VAL A 1 79 ? 3.616 -15.661 -13.361 1.00 15.24 79 VAL A O 1
ATOM 625 N N . ILE A 1 80 ? 3.388 -16.116 -11.172 1.00 12.92 80 ILE A N 1
ATOM 626 C CA . ILE A 1 80 ? 4.368 -17.189 -11.178 1.00 13.07 80 ILE A CA 1
ATOM 627 C C . ILE A 1 80 ? 3.638 -18.471 -10.801 1.00 12.50 80 ILE A C 1
ATOM 628 O O . ILE A 1 80 ? 3.156 -18.611 -9.681 1.00 12.33 80 ILE A O 1
ATOM 633 N N . ARG A 1 81 ? 3.520 -19.403 -11.739 1.00 12.55 81 ARG A N 1
ATOM 634 C CA . ARG A 1 81 ? 2.797 -20.636 -11.445 1.00 14.72 81 ARG A CA 1
ATOM 635 C C . ARG A 1 81 ? 3.661 -21.661 -10.721 1.00 15.18 81 ARG A C 1
ATOM 636 O O . ARG A 1 81 ? 4.880 -21.504 -10.638 1.00 14.36 81 ARG A O 1
ATOM 644 N N . LYS A 1 82 ? 3.017 -22.691 -10.175 1.00 14.42 82 LYS A N 1
ATOM 645 C CA . LYS A 1 82 ? 3.696 -23.675 -9.339 1.00 16.90 82 LYS A CA 1
ATOM 646 C C . LYS A 1 82 ? 4.864 -24.360 -10.046 1.00 18.24 82 LYS A C 1
ATOM 647 O O . LYS A 1 82 ? 5.905 -24.604 -9.430 1.00 16.87 82 LYS A O 1
ATOM 653 N N . GLU A 1 83 ? 4.690 -24.654 -11.333 1.00 21.63 83 GLU A N 1
ATOM 654 C CA . GLU A 1 83 ? 5.727 -25.301 -12.142 1.00 26.14 83 GLU A CA 1
ATOM 655 C C . GLU A 1 83 ? 6.994 -24.463 -12.237 1.00 23.41 83 GLU A C 1
ATOM 656 O O . GLU A 1 83 ? 8.103 -24.998 -12.306 1.00 25.78 83 GLU A O 1
ATOM 662 N N . GLU A 1 84 ? 6.818 -23.146 -12.264 1.00 18.67 84 GLU A N 1
ATOM 663 C CA . GLU A 1 84 ? 7.928 -22.222 -12.459 1.00 18.23 84 GLU A CA 1
ATOM 664 C C . GLU A 1 84 ? 8.813 -22.089 -11.226 1.00 18.95 84 GLU A C 1
ATOM 665 O O . GLU A 1 84 ? 9.933 -21.588 -11.325 1.00 20.33 84 GLU A O 1
ATOM 671 N N . ILE A 1 85 ? 8.305 -22.521 -10.070 1.00 17.79 85 ILE A N 1
ATOM 672 C CA . ILE A 1 85 ? 9.030 -22.370 -8.812 1.00 14.43 85 ILE A CA 1
ATOM 673 C C . ILE A 1 85 ? 10.358 -23.121 -8.866 1.00 15.34 85 ILE A C 1
ATOM 674 O O . ILE A 1 85 ? 11.418 -22.525 -8.664 1.00 13.83 85 ILE A O 1
ATOM 679 N N . GLU A 1 86 ? 10.304 -24.414 -9.180 1.00 18.40 86 GLU A N 1
ATOM 680 C CA . GLU A 1 86 ? 11.522 -25.217 -9.305 1.00 20.85 86 GLU A CA 1
ATOM 681 C C . GLU A 1 86 ? 12.433 -24.689 -10.409 1.00 20.62 86 GLU A C 1
ATOM 682 O O . GLU A 1 86 ? 13.653 -24.682 -10.264 1.00 20.16 86 GLU A O 1
ATOM 688 N N . GLU A 1 87 ? 11.832 -24.237 -11.505 1.00 22.61 87 GLU A N 1
ATOM 689 C CA . GLU A 1 87 ? 12.587 -23.662 -12.616 1.00 21.89 87 GLU A CA 1
ATOM 690 C C . GLU A 1 87 ? 13.395 -22.438 -12.192 1.00 21.85 87 GLU A C 1
ATOM 691 O O . GLU A 1 87 ? 14.558 -22.291 -12.568 1.00 23.04 87 GLU A O 1
ATOM 697 N N . LEU A 1 88 ? 12.775 -21.559 -11.413 1.00 20.72 88 LEU A N 1
ATOM 698 C CA . LEU A 1 88 ? 13.438 -20.344 -10.962 1.00 20.97 88 LEU A CA 1
ATOM 699 C C . LEU A 1 88 ? 14.539 -20.643 -9.956 1.00 24.36 88 LEU A C 1
ATOM 700 O O . LEU A 1 88 ? 15.526 -19.907 -9.872 1.00 26.57 88 LEU A O 1
ATOM 705 N N . GLY A 1 89 ? 14.374 -21.721 -9.198 1.00 21.98 89 GLY A N 1
ATOM 706 C CA . GLY A 1 89 ? 15.413 -22.166 -8.284 1.00 22.54 89 GLY A CA 1
ATOM 707 C C . GLY A 1 89 ? 16.671 -22.551 -9.041 1.00 24.96 89 GLY A C 1
ATOM 708 O O . GLY A 1 89 ? 17.787 -22.396 -8.542 1.00 25.41 89 GLY A O 1
ATOM 709 N N . LYS A 1 90 ? 16.490 -23.053 -10.257 1.00 25.03 90 LYS A N 1
ATOM 710 C CA . LYS A 1 90 ? 17.613 -23.463 -11.095 1.00 27.36 90 LYS A CA 1
ATOM 711 C C . LYS A 1 90 ? 18.250 -22.231 -11.725 1.00 27.46 90 LYS A C 1
ATOM 712 O O . LYS A 1 90 ? 19.474 -22.062 -11.724 1.00 32.18 90 LYS A O 1
ATOM 718 N N . ASN A 1 91 ? 17.391 -21.366 -12.251 1.00 22.96 91 ASN A N 1
ATOM 719 C CA . ASN A 1 91 ? 17.800 -20.174 -12.971 1.00 21.09 91 ASN A CA 1
ATOM 720 C C . ASN A 1 91 ? 17.798 -18.965 -12.051 1.00 19.29 91 ASN A C 1
ATOM 721 O O . ASN A 1 91 ? 16.926 -18.107 -12.168 1.00 16.29 91 ASN A O 1
ATOM 726 N N . LYS A 1 92 ? 18.775 -18.894 -11.148 1.00 19.71 92 LYS A N 1
ATOM 727 C CA . LYS A 1 92 ? 18.810 -17.838 -10.141 1.00 21.22 92 LYS A CA 1
ATOM 728 C C . LYS A 1 92 ? 19.067 -16.460 -10.743 1.00 17.68 92 LYS A C 1
ATOM 729 O O . LYS A 1 92 ? 18.723 -15.437 -10.152 1.00 15.86 92 LYS A O 1
ATOM 735 N N . ARG A 1 93 ? 19.678 -16.434 -11.918 1.00 16.66 93 ARG A N 1
ATOM 736 C CA . ARG A 1 93 ? 19.878 -15.183 -12.630 1.00 15.12 93 ARG A CA 1
ATOM 737 C C . ARG A 1 93 ? 18.525 -14.570 -12.990 1.00 16.48 93 ARG A C 1
ATOM 738 O O . ARG A 1 93 ? 18.290 -13.383 -12.768 1.00 14.48 93 ARG A O 1
ATOM 746 N N . LYS A 1 94 ? 17.635 -15.395 -13.538 1.00 16.25 94 LYS A N 1
ATOM 747 C CA . LYS A 1 94 ? 16.287 -14.954 -13.860 1.00 15.39 94 LYS A CA 1
ATOM 748 C C . LYS A 1 94 ? 15.525 -14.567 -12.593 1.00 14.78 94 LYS A C 1
ATOM 749 O O . LYS A 1 94 ? 14.799 -13.572 -12.573 1.00 15.88 94 LYS A O 1
ATOM 755 N N . LEU A 1 95 ? 15.692 -15.358 -11.540 1.00 13.64 95 LEU A N 1
ATOM 756 C CA . LEU A 1 95 ? 15.008 -15.098 -10.280 1.00 12.89 95 LEU A CA 1
ATOM 757 C C . LEU A 1 95 ? 15.444 -13.761 -9.694 1.00 11.57 95 LEU A C 1
ATOM 758 O O . LEU A 1 95 ? 14.632 -13.037 -9.140 1.00 13.13 95 LEU A O 1
ATOM 763 N N . ARG A 1 96 ? 16.728 -13.436 -9.819 1.00 13.10 96 ARG A N 1
ATOM 764 C CA . ARG A 1 96 ? 17.220 -12.132 -9.390 1.00 10.90 96 ARG A CA 1
ATOM 765 C C . ARG A 1 96 ? 16.537 -11.020 -10.177 1.00 11.86 96 ARG A C 1
ATOM 766 O O . ARG A 1 96 ? 16.187 -9.975 -9.632 1.00 12.52 96 ARG A O 1
ATOM 774 N N . LYS A 1 97 ? 16.357 -11.257 -11.469 1.00 10.83 97 LYS A N 1
ATOM 775 C CA . LYS A 1 97 ? 15.740 -10.283 -12.348 1.00 13.05 97 LYS A CA 1
ATOM 776 C C . LYS A 1 97 ? 14.293 -10.036 -11.932 1.00 14.31 97 LYS A C 1
ATOM 777 O O . LYS A 1 97 ? 13.844 -8.888 -11.848 1.00 14.33 97 LYS A O 1
ATOM 783 N N . ILE A 1 98 ? 13.576 -11.118 -11.645 1.00 11.66 98 ILE A N 1
ATOM 784 C CA . ILE A 1 98 ? 12.180 -11.033 -11.222 1.00 12.10 98 ILE A CA 1
ATOM 785 C C . ILE A 1 98 ? 12.068 -10.365 -9.852 1.00 12.75 98 ILE A C 1
ATOM 786 O O . ILE A 1 98 ? 11.172 -9.551 -9.614 1.00 12.06 98 ILE A O 1
ATOM 791 N N . ALA A 1 99 ? 12.995 -10.692 -8.960 1.00 13.05 99 ALA A N 1
ATOM 792 C CA . ALA A 1 99 ? 13.007 -10.077 -7.643 1.00 13.29 99 ALA A CA 1
ATOM 793 C C . ALA A 1 99 ? 13.224 -8.574 -7.766 1.00 14.05 99 ALA A C 1
ATOM 794 O O . ALA A 1 99 ? 12.517 -7.785 -7.137 1.00 16.15 99 ALA A O 1
ATOM 796 N N . LYS A 1 100 ? 14.182 -8.176 -8.597 1.00 15.49 100 LYS A N 1
ATOM 797 C CA . LYS A 1 100 ? 14.480 -6.758 -8.765 1.00 17.11 100 LYS A CA 1
ATOM 798 C C . LYS A 1 100 ? 13.278 -5.993 -9.323 1.00 16.48 100 LYS A C 1
ATOM 799 O O . LYS A 1 100 ? 13.022 -4.847 -8.940 1.00 15.35 100 LYS A O 1
ATOM 805 N N . ALA A 1 101 ? 12.536 -6.644 -10.215 1.00 15.18 101 ALA A N 1
ATOM 806 C CA . ALA A 1 101 ? 11.428 -6.009 -10.916 1.00 13.37 101 ALA A CA 1
ATOM 807 C C . ALA A 1 101 ? 10.147 -5.874 -10.081 1.00 13.65 101 ALA A C 1
ATOM 808 O O . ALA A 1 101 ? 9.191 -5.233 -10.510 1.00 14.43 101 ALA A O 1
ATOM 810 N N . HIS A 1 102 ? 10.123 -6.461 -8.889 1.00 10.49 102 HIS A N 1
ATOM 811 C CA . HIS A 1 102 ? 8.925 -6.401 -8.068 1.00 10.66 102 HIS A CA 1
ATOM 812 C C . HIS A 1 102 ? 9.211 -5.906 -6.665 1.00 12.04 102 HIS A C 1
ATOM 813 O O . HIS A 1 102 ? 10.294 -6.113 -6.124 1.00 15.64 102 HIS A O 1
ATOM 820 N N . ASP A 1 103 ? 8.226 -5.242 -6.083 1.00 10.79 103 ASP A N 1
ATOM 821 C CA . ASP A 1 103 ? 8.366 -4.722 -4.738 1.00 9.79 103 ASP A CA 1
ATOM 822 C C . ASP A 1 103 ? 7.807 -5.669 -3.683 1.00 11.76 103 ASP A C 1
ATOM 823 O O . ASP A 1 103 ? 8.329 -5.737 -2.572 1.00 11.87 103 ASP A O 1
ATOM 828 N N . PHE A 1 104 ? 6.756 -6.402 -4.037 1.00 10.00 104 PHE A N 1
ATOM 829 C CA . PHE A 1 104 ? 6.136 -7.349 -3.117 1.00 10.65 104 PHE A CA 1
ATOM 830 C C . PHE A 1 104 ? 5.731 -8.619 -3.840 1.00 10.22 104 PHE A C 1
ATOM 831 O O . PHE A 1 104 ? 5.407 -8.585 -5.021 1.00 10.57 104 PHE A O 1
ATOM 839 N N . PHE A 1 105 ? 5.757 -9.732 -3.115 1.00 9.51 105 PHE A N 1
ATOM 840 C CA . PHE A 1 105 ? 5.271 -11.013 -3.614 1.00 8.73 105 PHE A CA 1
ATOM 841 C C . PHE A 1 105 ? 4.170 -11.522 -2.694 1.00 9.31 105 PHE A C 1
ATOM 842 O O . PHE A 1 105 ? 4.286 -11.434 -1.464 1.00 11.43 105 PHE A O 1
ATOM 850 N N . ILE A 1 106 ? 3.101 -12.026 -3.298 1.00 9.41 106 ILE A N 1
ATOM 851 C CA . ILE A 1 106 ? 2.022 -12.699 -2.591 1.00 10.17 106 ILE A CA 1
ATOM 852 C C . ILE A 1 106 ? 2.081 -14.163 -3.005 1.00 8.58 106 ILE A C 1
ATOM 853 O O . ILE A 1 106 ? 2.315 -14.466 -4.176 1.00 9.95 106 ILE A O 1
ATOM 858 N N . ALA A 1 107 ? 1.871 -15.072 -2.058 1.00 9.22 107 ALA A N 1
ATOM 859 C CA . ALA A 1 107 ? 1.936 -16.486 -2.373 1.00 9.78 107 ALA A CA 1
ATOM 860 C C . ALA A 1 107 ? 0.781 -17.291 -1.790 1.00 10.97 107 ALA A C 1
ATOM 861 O O . ALA A 1 107 ? 0.354 -17.072 -0.658 1.00 10.14 107 ALA A O 1
ATOM 863 N N . GLN A 1 108 ? 0.277 -18.213 -2.595 1.00 10.67 108 GLN A N 1
ATOM 864 C CA . GLN A 1 108 ? -0.634 -19.254 -2.139 1.00 13.25 108 GLN A CA 1
ATOM 865 C C . GLN A 1 108 ? 0.028 -19.971 -0.971 1.00 13.31 108 GLN A C 1
ATOM 866 O O . GLN A 1 108 ? 1.157 -20.446 -1.095 1.00 14.16 108 GLN A O 1
ATOM 872 N N . ALA A 1 109 ? -0.662 -20.040 0.165 1.00 13.38 109 ALA A N 1
ATOM 873 C CA . ALA A 1 109 ? -0.043 -20.540 1.390 1.00 14.73 109 ALA A CA 1
ATOM 874 C C . ALA A 1 109 ? 0.555 -21.945 1.248 1.00 16.28 109 ALA A C 1
ATOM 875 O O . ALA A 1 109 ? 1.652 -22.205 1.742 1.00 18.40 109 ALA A O 1
ATOM 877 N N . ASP A 1 110 ? -0.144 -22.841 0.557 1.00 16.77 110 ASP A N 1
ATOM 878 C CA . ASP A 1 110 ? 0.345 -24.212 0.412 1.00 16.57 110 ASP A CA 1
ATOM 879 C C . ASP A 1 110 ? 1.577 -24.327 -0.482 1.00 16.37 110 ASP A C 1
ATOM 880 O O . ASP A 1 110 ? 2.188 -25.396 -0.568 1.00 17.93 110 ASP A O 1
ATOM 885 N N . LEU A 1 111 ? 1.941 -23.226 -1.141 1.00 14.50 111 LEU A N 1
ATOM 886 C CA . LEU A 1 111 ? 3.143 -23.205 -1.970 1.00 13.20 111 LEU A CA 1
ATOM 887 C C . LEU A 1 111 ? 4.348 -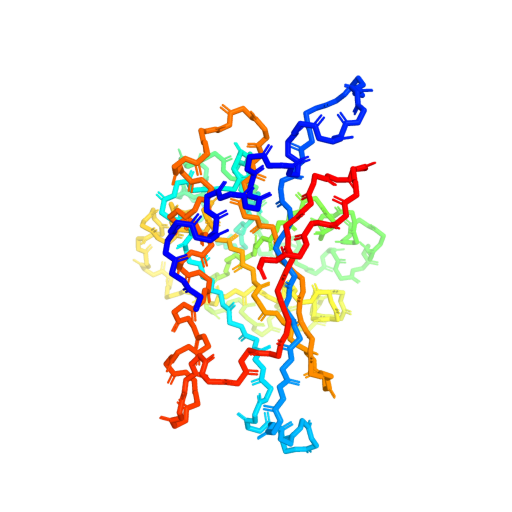22.692 -1.195 1.00 13.65 111 LEU A C 1
ATOM 888 O O . LEU A 1 111 ? 5.462 -22.680 -1.713 1.00 14.85 111 LEU A O 1
ATOM 893 N N . MET A 1 112 ? 4.132 -22.259 0.043 1.00 11.78 112 MET A N 1
ATOM 894 C CA . MET A 1 112 ? 5.239 -21.693 0.827 1.00 12.21 112 MET A CA 1
ATOM 895 C C . MET A 1 112 ? 6.435 -22.636 1.024 1.00 14.29 112 MET A C 1
ATOM 896 O O . MET A 1 112 ? 7.584 -22.185 0.941 1.00 14.42 112 MET A O 1
ATOM 901 N N . PRO A 1 113 ? 6.183 -23.939 1.279 1.00 17.28 113 PRO A N 1
ATOM 902 C CA . PRO A 1 113 ? 7.329 -24.858 1.376 1.00 18.48 113 PRO A CA 1
ATOM 903 C C . PRO A 1 113 ? 8.170 -24.910 0.099 1.00 18.15 113 PRO A C 1
ATOM 904 O O . PRO A 1 113 ? 9.402 -24.820 0.161 1.00 18.22 113 PRO A O 1
ATOM 908 N N . LEU A 1 114 ? 7.504 -25.061 -1.042 1.00 15.32 114 LEU A N 1
ATOM 909 C CA . LEU A 1 114 ? 8.177 -25.106 -2.335 1.00 15.34 114 LEU A CA 1
ATOM 910 C C . LEU A 1 114 ? 8.932 -23.797 -2.591 1.00 14.60 114 LEU A C 1
ATOM 911 O O . LEU A 1 114 ? 10.059 -23.797 -3.097 1.00 12.72 114 LEU A O 1
ATOM 916 N N . ILE A 1 115 ? 8.300 -22.681 -2.237 1.00 13.98 115 ILE A N 1
ATOM 917 C CA . ILE A 1 115 ? 8.904 -21.369 -2.427 1.00 14.26 115 ILE A CA 1
ATOM 918 C C . ILE A 1 115 ? 10.168 -21.228 -1.581 1.00 15.43 115 ILE A C 1
ATOM 919 O O . ILE A 1 115 ? 11.205 -20.773 -2.061 1.00 16.58 115 ILE A O 1
ATOM 924 N N . GLY A 1 116 ? 10.089 -21.653 -0.327 1.00 13.48 116 GLY A N 1
ATOM 925 C CA . GLY A 1 116 ? 11.248 -21.619 0.549 1.00 17.45 116 GLY A CA 1
ATOM 926 C C . GLY A 1 116 ? 12.390 -22.477 0.037 1.00 19.72 116 GLY A C 1
ATOM 927 O O . GLY A 1 116 ? 13.559 -22.078 0.089 1.00 19.99 116 GLY A O 1
ATOM 928 N N . ARG A 1 117 ? 12.047 -23.662 -0.462 1.00 17.42 117 ARG A N 1
ATOM 929 C CA . ARG A 1 117 ? 13.044 -24.610 -0.940 1.00 17.63 117 ARG A CA 1
ATOM 930 C C . ARG A 1 117 ? 13.793 -24.092 -2.156 1.00 18.93 117 ARG A C 1
ATOM 931 O O . ARG A 1 117 ? 15.002 -24.297 -2.287 1.00 21.92 117 ARG A O 1
ATOM 939 N N . TYR A 1 118 ? 13.076 -23.406 -3.040 1.00 16.65 118 TYR A N 1
ATOM 940 C CA . TYR A 1 118 ? 13.626 -23.058 -4.346 1.00 17.89 118 TYR A CA 1
ATOM 941 C C . TYR A 1 118 ? 13.918 -21.578 -4.559 1.00 18.72 118 TYR A C 1
ATOM 942 O O . TYR A 1 118 ? 14.888 -21.234 -5.225 1.00 19.73 118 TYR A O 1
ATOM 951 N N . MET A 1 119 ? 13.078 -20.707 -4.013 1.00 16.32 119 MET A N 1
ATOM 952 C CA . MET A 1 119 ? 13.171 -19.276 -4.315 1.00 13.47 119 MET A CA 1
ATOM 953 C C . MET A 1 119 ? 13.645 -18.425 -3.147 1.00 14.98 119 MET A C 1
ATOM 954 O O . MET A 1 119 ? 14.098 -17.301 -3.337 1.00 16.26 119 MET A O 1
ATOM 959 N N . GLY A 1 120 ? 13.520 -18.958 -1.938 1.00 15.71 120 GLY A N 1
ATOM 960 C CA . GLY A 1 120 ? 13.784 -18.189 -0.735 1.00 16.90 120 GLY A CA 1
ATOM 961 C C . GLY A 1 120 ? 15.223 -17.737 -0.638 1.00 19.79 120 GLY A C 1
ATOM 962 O O . GLY A 1 120 ? 15.521 -16.680 -0.068 1.00 18.02 120 GLY A O 1
ATOM 963 N N . VAL A 1 121 ? 16.120 -18.535 -1.208 1.00 20.83 121 VAL A N 1
ATOM 964 C CA . VAL A 1 121 ? 17.543 -18.215 -1.189 1.00 23.88 121 VAL A CA 1
ATOM 965 C C . VAL A 1 121 ? 17.811 -16.860 -1.849 1.00 23.69 121 VAL A C 1
ATOM 966 O O . VAL A 1 121 ? 18.738 -16.144 -1.466 1.00 25.89 121 VAL A O 1
ATOM 970 N N . ILE A 1 122 ? 16.978 -16.497 -2.820 1.00 19.03 122 ILE A N 1
ATOM 971 C CA . ILE A 1 122 ? 17.105 -15.205 -3.484 1.00 16.91 122 ILE A CA 1
ATOM 972 C C . ILE A 1 122 ? 16.189 -14.157 -2.848 1.00 16.00 122 ILE A C 1
ATOM 973 O O . ILE A 1 122 ? 16.605 -13.026 -2.600 1.00 18.58 122 ILE A O 1
ATOM 978 N N . LEU A 1 123 ? 14.947 -14.544 -2.568 1.00 15.41 123 LEU A N 1
ATOM 979 C CA . LEU A 1 123 ? 13.939 -13.598 -2.095 1.00 15.16 123 LEU A CA 1
ATOM 980 C C . LEU A 1 123 ? 14.168 -13.113 -0.669 1.00 17.03 123 LEU A C 1
ATOM 981 O O . LEU A 1 123 ? 14.009 -11.927 -0.383 1.00 19.39 123 LEU A O 1
ATOM 986 N N . GLY A 1 124 ? 14.521 -14.039 0.219 1.00 15.32 124 GLY A N 1
ATOM 987 C CA . GLY A 1 124 ? 14.734 -13.729 1.625 1.00 17.97 124 GLY A CA 1
ATOM 988 C C . GLY A 1 124 ? 15.731 -12.621 1.914 1.00 20.62 124 GLY A C 1
ATOM 989 O O . GLY A 1 124 ? 15.408 -11.665 2.620 1.00 22.67 124 GLY A O 1
ATOM 990 N N . PRO A 1 125 ? 16.958 -12.745 1.388 1.00 21.73 125 PRO A N 1
ATOM 991 C CA . PRO A 1 125 ? 17.958 -11.702 1.640 1.00 25.33 125 PRO A CA 1
ATOM 992 C C . PRO A 1 125 ? 17.574 -10.330 1.079 1.00 24.29 125 PRO A C 1
ATOM 993 O O . PRO A 1 125 ? 18.109 -9.324 1.541 1.00 23.18 125 PRO A O 1
ATOM 997 N N . ARG A 1 126 ? 16.664 -10.296 0.108 1.00 21.77 126 ARG A N 1
ATOM 998 C CA . ARG A 1 126 ? 16.206 -9.038 -0.482 1.00 22.22 126 ARG A CA 1
ATOM 999 C C . ARG A 1 126 ? 14.950 -8.490 0.178 1.00 25.04 126 ARG A C 1
ATOM 1000 O O . ARG A 1 126 ? 14.398 -7.478 -0.268 1.00 24.97 126 ARG A O 1
ATOM 1008 N N . GLY A 1 127 ? 14.507 -9.156 1.240 1.00 26.95 127 GLY A N 1
ATOM 1009 C CA . GLY A 1 127 ? 13.303 -8.756 1.945 1.00 26.60 127 GLY A CA 1
ATOM 1010 C C . GLY A 1 127 ? 12.074 -8.851 1.062 1.00 25.18 127 GLY A C 1
ATOM 1011 O O . GLY A 1 127 ? 11.142 -8.051 1.183 1.00 27.02 127 GLY A O 1
ATOM 1012 N N . LYS A 1 128 ? 12.076 -9.825 0.160 1.00 21.43 128 LYS A N 1
ATOM 1013 C CA . LYS A 1 128 ? 10.959 -10.000 -0.761 1.00 17.58 128 LYS A CA 1
ATOM 1014 C C . LYS A 1 128 ? 10.390 -11.402 -0.681 1.00 17.02 128 LYS A C 1
ATOM 1015 O O . LYS A 1 128 ? 9.824 -11.920 -1.647 1.00 16.73 128 LYS A O 1
ATOM 1021 N N . MET A 1 129 ? 10.548 -12.011 0.488 1.00 17.84 129 MET A N 1
ATOM 1022 C CA . MET A 1 129 ? 9.870 -13.253 0.780 1.00 17.11 129 MET A CA 1
ATOM 1023 C C . MET A 1 129 ? 8.379 -12.995 0.596 1.00 15.99 129 MET A C 1
ATOM 1024 O O . MET A 1 129 ? 7.873 -11.944 0.986 1.00 15.65 129 MET A O 1
ATOM 1029 N N . PRO A 1 130 ? 7.673 -13.929 -0.042 1.00 17.10 130 PRO A N 1
ATOM 1030 C CA . PRO A 1 130 ? 6.257 -13.675 -0.300 1.00 15.48 130 PRO A CA 1
ATOM 1031 C C . PRO A 1 130 ? 5.449 -13.681 0.989 1.00 16.97 130 PRO A C 1
ATOM 1032 O O . PRO A 1 130 ? 5.818 -14.355 1.949 1.00 18.62 130 PRO A O 1
ATOM 1036 N N . LYS A 1 131 ? 4.365 -12.919 1.027 1.00 17.33 131 LYS A N 1
ATOM 1037 C CA . LYS A 1 131 ? 3.450 -13.025 2.152 1.00 21.97 131 LYS A CA 1
ATOM 1038 C C . LYS A 1 131 ? 2.359 -14.036 1.800 1.00 15.76 131 LYS A C 1
ATOM 1039 O O . LYS A 1 131 ? 1.751 -13.954 0.731 1.00 14.64 131 LYS A O 1
ATOM 1045 N N . PRO A 1 132 ? 2.137 -15.024 2.681 1.00 13.08 132 PRO A N 1
ATOM 1046 C CA . PRO A 1 132 ? 1.196 -16.087 2.331 1.00 13.19 132 PRO A CA 1
ATOM 1047 C C . PRO A 1 132 ? -0.255 -15.649 2.494 1.00 13.86 132 PRO A C 1
ATOM 1048 O O . PRO A 1 132 ? -0.564 -14.861 3.391 1.00 15.65 132 PRO A O 1
ATOM 1052 N N . VAL A 1 133 ? -1.127 -16.139 1.616 1.00 12.85 133 VAL A N 1
ATOM 1053 C CA . VAL A 1 133 ? -2.569 -15.960 1.765 1.00 13.97 133 VAL A CA 1
ATOM 1054 C C . VAL A 1 133 ? -3.254 -17.318 1.614 1.00 16.79 133 VAL A C 1
ATOM 1055 O O . VAL A 1 133 ? -2.744 -18.183 0.901 1.00 16.69 133 VAL A O 1
ATOM 1059 N N . PRO A 1 134 ? -4.402 -17.519 2.293 1.00 22.48 134 PRO A N 1
ATOM 1060 C CA . PRO A 1 134 ? -5.147 -18.779 2.132 1.00 26.07 134 PRO A CA 1
ATOM 1061 C C . PRO A 1 134 ? -5.565 -18.954 0.682 1.00 30.71 134 PRO A C 1
ATOM 1062 O O . PRO A 1 134 ? -5.789 -17.954 0.005 1.00 31.30 134 PRO A O 1
ATOM 1066 N N . ALA A 1 135 ? -5.660 -20.192 0.204 1.00 34.97 135 ALA A N 1
ATOM 1067 C CA . ALA A 1 135 ? -5.893 -20.424 -1.223 1.00 36.54 135 ALA A CA 1
ATOM 1068 C C . ALA A 1 135 ? -7.246 -19.896 -1.687 1.00 36.58 135 ALA A C 1
ATOM 1069 O O . ALA A 1 135 ? -7.452 -19.681 -2.885 1.00 39.47 135 ALA A O 1
ATOM 1071 N N . ASN A 1 136 ? -8.153 -19.680 -0.732 1.00 31.61 136 ASN A N 1
ATOM 1072 C CA . ASN A 1 136 ? -9.475 -19.130 -1.014 1.00 27.82 136 ASN A CA 1
ATOM 1073 C C . ASN A 1 136 ? -9.559 -17.616 -0.890 1.00 21.96 136 ASN A C 1
ATOM 1074 O O . ASN A 1 136 ? -10.638 -17.042 -1.025 1.00 20.44 136 ASN A O 1
ATOM 1079 N N . ALA A 1 137 ? -8.428 -16.969 -0.632 1.00 18.78 137 ALA A N 1
ATOM 1080 C CA . ALA A 1 137 ? -8.415 -15.531 -0.376 1.00 16.06 137 ALA A CA 1
ATOM 1081 C C . ALA A 1 137 ? -8.880 -14.700 -1.566 1.00 16.58 137 ALA A C 1
ATOM 1082 O O . ALA A 1 137 ? -8.570 -15.008 -2.715 1.00 16.76 137 ALA A O 1
ATOM 1084 N N . ASN A 1 138 ? -9.633 -13.646 -1.277 1.00 15.70 138 ASN A N 1
ATOM 1085 C CA . ASN A 1 138 ? -9.838 -12.576 -2.237 1.00 12.96 138 ASN A CA 1
ATOM 1086 C C . ASN A 1 138 ? -8.664 -11.617 -2.076 1.00 12.72 138 ASN A C 1
ATOM 1087 O O . ASN A 1 138 ? -8.558 -10.932 -1.051 1.00 14.08 138 ASN A O 1
ATOM 1092 N N . ILE A 1 139 ? -7.780 -11.560 -3.072 1.00 8.73 139 ILE A N 1
ATOM 1093 C CA . ILE A 1 139 ? -6.561 -10.758 -2.920 1.00 11.42 139 ILE A CA 1
ATOM 1094 C C . ILE A 1 139 ? -6.659 -9.304 -3.382 1.00 11.76 139 ILE A C 1
ATOM 1095 O O . ILE A 1 139 ? -5.703 -8.552 -3.226 1.00 13.37 139 ILE A O 1
ATOM 1100 N N . LYS A 1 140 ? -7.790 -8.905 -3.954 1.00 9.98 140 LYS A N 1
ATOM 1101 C CA . LYS A 1 140 ? -7.921 -7.526 -4.432 1.00 12.05 140 LYS A CA 1
ATOM 1102 C C . LYS A 1 140 ? -7.627 -6.474 -3.342 1.00 12.11 140 LYS A C 1
ATOM 1103 O O . LYS A 1 140 ? -6.826 -5.569 -3.570 1.00 12.49 140 LYS A O 1
ATOM 1109 N N . PRO A 1 141 ? -8.246 -6.599 -2.149 1.00 14.07 141 PRO A N 1
ATOM 1110 C CA . PRO A 1 141 ? -7.934 -5.580 -1.132 1.00 13.69 141 PRO A CA 1
ATOM 1111 C C . PRO A 1 141 ? -6.450 -5.524 -0.754 1.00 14.30 141 PRO A C 1
ATOM 1112 O O . PRO A 1 141 ? -5.886 -4.424 -0.658 1.00 13.42 141 PRO A O 1
ATOM 1116 N N . LEU A 1 142 ? -5.838 -6.690 -0.546 1.00 13.17 142 LEU A N 1
ATOM 1117 C CA . LEU A 1 142 ? -4.412 -6.777 -0.223 1.00 11.80 142 LEU A CA 1
ATOM 1118 C C . LEU A 1 142 ? -3.558 -6.144 -1.312 1.00 11.08 142 LEU A C 1
ATOM 1119 O O . LEU A 1 142 ? -2.624 -5.391 -1.025 1.00 11.11 142 LEU A O 1
ATOM 1124 N N . VAL A 1 143 ? -3.888 -6.452 -2.564 1.00 10.69 143 VAL A N 1
ATOM 1125 C CA . VAL A 1 143 ? -3.156 -5.916 -3.701 1.00 10.87 143 VAL A CA 1
ATOM 1126 C C . VAL A 1 143 ? -3.245 -4.394 -3.726 1.00 10.39 143 VAL A C 1
ATOM 1127 O O . VAL A 1 143 ? -2.243 -3.714 -3.931 1.00 11.62 143 VAL A O 1
ATOM 1131 N N . GLU A 1 144 ? -4.434 -3.857 -3.477 1.00 9.55 144 GLU A N 1
ATOM 1132 C CA . GLU A 1 144 ? -4.604 -2.414 -3.513 1.00 12.40 144 GLU A CA 1
ATOM 1133 C C . GLU A 1 144 ? -3.816 -1.740 -2.399 1.00 11.60 144 GLU A C 1
ATOM 1134 O O . GLU A 1 144 ? -3.262 -0.670 -2.604 1.00 13.79 144 GLU A O 1
ATOM 1140 N N . ARG A 1 145 ? -3.744 -2.375 -1.230 1.00 11.19 145 ARG A N 1
ATOM 1141 C CA . ARG A 1 145 ? -2.925 -1.854 -0.140 1.00 10.53 145 ARG A CA 1
ATOM 1142 C C . ARG A 1 145 ? -1.445 -1.899 -0.499 1.00 9.72 145 ARG A C 1
ATOM 1143 O O . ARG A 1 145 ? -0.725 -0.927 -0.303 1.00 11.54 145 ARG A O 1
ATOM 1151 N N . LEU A 1 146 ? -0.999 -3.031 -1.034 1.00 11.12 146 LEU A N 1
ATOM 1152 C CA . LEU A 1 146 ? 0.416 -3.228 -1.338 1.00 9.84 146 LEU A CA 1
ATOM 1153 C C . LEU A 1 146 ? 0.910 -2.257 -2.399 1.00 8.94 146 LEU A C 1
ATOM 1154 O O . LEU A 1 146 ? 2.059 -1.825 -2.360 1.00 9.10 146 LEU A O 1
ATOM 1159 N N . LYS A 1 147 ? 0.047 -1.923 -3.350 1.00 9.32 147 LYS A N 1
ATOM 1160 C CA . LYS A 1 147 ? 0.397 -0.947 -4.379 1.00 8.37 147 LYS A CA 1
ATOM 1161 C C . LYS A 1 147 ? 0.792 0.409 -3.788 1.00 10.40 147 LYS A C 1
ATOM 1162 O O . LYS A 1 147 ? 1.503 1.191 -4.429 1.00 11.38 147 LYS A O 1
ATOM 1168 N N . LYS A 1 148 ? 0.327 0.674 -2.565 1.00 10.08 148 LYS A N 1
ATOM 1169 C CA . LYS A 1 148 ? 0.559 1.947 -1.889 1.00 9.75 148 LYS A CA 1
ATOM 1170 C C . LYS A 1 148 ? 1.504 1.779 -0.704 1.00 10.61 148 LYS A C 1
ATOM 1171 O O . LYS A 1 148 ? 1.697 2.710 0.079 1.00 9.21 148 LYS A O 1
ATOM 1177 N N . THR A 1 149 ? 2.097 0.594 -0.580 1.00 7.70 149 THR A N 1
ATOM 1178 C CA . THR A 1 149 ? 2.870 0.238 0.614 1.00 8.10 149 THR A CA 1
ATOM 1179 C C . THR A 1 149 ? 4.372 0.496 0.472 1.00 9.91 149 THR A C 1
ATOM 1180 O O . THR A 1 149 ? 4.959 0.274 -0.595 1.00 10.43 149 THR A O 1
ATOM 1184 N N . VAL A 1 150 ? 4.981 0.992 1.547 1.00 8.99 150 VAL A N 1
ATOM 1185 C CA . VAL A 1 150 ? 6.434 1.097 1.640 1.00 9.64 150 VAL A CA 1
ATOM 1186 C C . VAL A 1 150 ? 6.872 0.428 2.943 1.00 11.59 150 VAL A C 1
ATOM 1187 O O . VAL A 1 150 ? 6.047 0.178 3.821 1.00 12.83 150 VAL A O 1
ATOM 1191 N N . VAL A 1 151 ? 8.154 0.111 3.063 1.00 10.15 151 VAL A N 1
ATOM 1192 C CA . VAL A 1 151 ? 8.640 -0.590 4.244 1.00 13.84 151 VAL A CA 1
ATOM 1193 C C . VAL A 1 151 ? 9.619 0.266 5.043 1.00 14.18 151 VAL A C 1
ATOM 1194 O O . VAL A 1 151 ? 10.605 0.771 4.507 1.00 16.93 151 VAL A O 1
ATOM 1198 N N . ILE A 1 152 ? 9.325 0.439 6.325 1.00 11.93 152 ILE A N 1
ATOM 1199 C CA . ILE A 1 152 ? 10.262 1.080 7.242 1.00 13.73 152 ILE A CA 1
ATOM 1200 C C . ILE A 1 152 ? 11.170 0.012 7.811 1.00 14.16 152 ILE A C 1
ATOM 1201 O O . ILE A 1 152 ? 10.695 -0.924 8.455 1.00 14.73 152 ILE A O 1
ATOM 1206 N N . ASN A 1 153 ? 12.470 0.143 7.574 1.00 13.61 153 ASN A N 1
ATOM 1207 C CA . ASN A 1 153 ? 13.425 -0.841 8.073 1.00 15.55 153 ASN A CA 1
ATOM 1208 C C . ASN A 1 153 ? 14.653 -0.170 8.675 1.00 16.51 153 ASN A C 1
ATOM 1209 O O . ASN A 1 153 ? 15.427 0.468 7.966 1.00 18.30 153 ASN A O 1
ATOM 1214 N N . THR A 1 154 ? 14.816 -0.306 9.989 1.00 16.51 154 THR A N 1
ATOM 1215 C CA . THR A 1 154 ? 15.964 0.267 10.683 1.00 13.51 154 THR A CA 1
ATOM 1216 C C . THR A 1 154 ? 17.145 -0.681 10.663 1.00 15.67 154 THR A C 1
ATOM 1217 O O . THR A 1 154 ? 18.286 -0.262 10.874 1.00 16.60 154 THR A O 1
ATOM 1221 N N . ARG A 1 155 ? 16.873 -1.958 10.415 1.00 16.75 155 ARG A N 1
ATOM 1222 C CA . ARG A 1 155 ? 17.836 -3.008 10.754 1.00 19.68 155 ARG A CA 1
ATOM 1223 C C . ARG A 1 155 ? 18.325 -2.768 12.191 1.00 18.50 155 ARG A C 1
ATOM 1224 O O . ARG A 1 155 ? 17.513 -2.488 13.067 1.00 19.97 155 ARG A O 1
ATOM 1232 N N . ASP A 1 156 ? 19.630 -2.840 12.439 1.00 17.17 156 ASP A N 1
ATOM 1233 C CA . ASP A 1 156 ? 20.129 -2.689 13.805 1.00 19.75 156 ASP A CA 1
ATOM 1234 C C . ASP A 1 156 ? 20.710 -1.299 14.081 1.00 17.86 156 ASP A C 1
ATOM 1235 O O . ASP A 1 156 ? 21.574 -1.140 14.943 1.00 17.55 156 ASP A O 1
ATOM 1240 N N . LYS A 1 157 ? 20.235 -0.297 13.349 1.00 16.01 157 LYS A N 1
ATOM 1241 C CA . LYS A 1 157 ? 20.756 1.059 13.491 1.00 16.65 157 LYS A CA 1
ATOM 1242 C C . LYS A 1 157 ? 19.628 2.048 13.775 1.00 14.53 157 LYS A C 1
ATOM 1243 O O . LYS A 1 157 ? 18.507 1.858 13.299 1.00 13.92 157 LYS A O 1
ATOM 1249 N N . PRO A 1 158 ? 19.915 3.108 14.554 1.00 13.38 158 PRO A N 1
ATOM 1250 C CA . PRO A 1 158 ? 18.890 4.094 14.917 1.00 13.92 158 PRO A CA 1
ATOM 1251 C C . PRO A 1 158 ? 18.614 5.095 13.788 1.00 13.78 158 PRO A C 1
ATOM 1252 O O . PRO A 1 158 ? 18.794 6.300 13.958 1.00 16.99 158 PRO A O 1
ATOM 1256 N N . TYR A 1 159 ? 18.146 4.585 12.656 1.00 11.55 159 TYR A N 1
ATOM 1257 C CA . TYR A 1 159 ? 18.035 5.360 11.424 1.00 12.53 159 TYR A CA 1
ATOM 1258 C C . TYR A 1 159 ? 17.082 4.618 10.498 1.00 12.08 159 TYR A C 1
ATOM 1259 O O . TYR A 1 159 ? 17.097 3.390 10.454 1.00 14.81 159 TYR A O 1
ATOM 1268 N N . PHE A 1 160 ? 16.244 5.344 9.770 1.00 10.86 160 PHE A N 1
ATOM 1269 C CA . PHE A 1 160 ? 15.612 4.772 8.583 1.00 10.92 160 PHE A CA 1
ATOM 1270 C C . PHE A 1 160 ? 15.426 5.822 7.493 1.00 11.63 160 PHE A C 1
ATOM 1271 O O . PHE A 1 160 ? 15.347 7.019 7.787 1.00 10.54 160 PHE A O 1
ATOM 1279 N N . GLN A 1 161 ? 15.392 5.365 6.242 1.00 10.22 161 GLN A N 1
ATOM 1280 C CA . GLN A 1 161 ? 14.968 6.198 5.124 1.00 9.80 161 GLN A CA 1
ATOM 1281 C C . GLN A 1 161 ? 13.851 5.486 4.373 1.00 10.38 161 GLN A C 1
ATOM 1282 O O . GLN A 1 161 ? 13.922 4.274 4.132 1.00 12.06 161 GLN A O 1
ATOM 1288 N N . VAL A 1 162 ? 12.822 6.227 3.996 1.00 8.39 162 VAL A N 1
ATOM 1289 C CA . VAL A 1 162 ? 11.695 5.616 3.312 1.00 10.95 162 VAL A CA 1
ATOM 1290 C C . VAL A 1 162 ? 11.055 6.527 2.256 1.00 9.19 162 VAL A C 1
ATOM 1291 O O . VAL A 1 162 ? 10.970 7.747 2.435 1.00 8.97 162 VAL A O 1
ATOM 1295 N N . LEU A 1 163 ? 10.671 5.920 1.133 1.00 7.70 163 LEU A N 1
ATOM 1296 C CA . LEU A 1 163 ? 9.922 6.576 0.067 1.00 6.72 163 LEU A CA 1
ATOM 1297 C C . LEU A 1 163 ? 8.576 7.087 0.578 1.00 9.52 163 LEU A C 1
ATOM 1298 O O . LEU A 1 163 ? 7.834 6.343 1.236 1.00 9.68 163 LEU A O 1
ATOM 1303 N N . VAL A 1 164 ? 8.251 8.347 0.297 1.00 8.45 164 VAL A N 1
ATOM 1304 C CA . VAL A 1 164 ? 6.962 8.887 0.740 1.00 8.21 164 VAL A CA 1
ATOM 1305 C C . VAL A 1 164 ? 6.158 9.598 -0.352 1.00 9.92 164 VAL A C 1
ATOM 1306 O O . VAL A 1 164 ? 5.174 10.281 -0.062 1.00 10.66 164 VAL A O 1
ATOM 1310 N N . GLY A 1 165 ? 6.566 9.421 -1.605 1.00 9.02 165 GLY A N 1
ATOM 1311 C CA . GLY A 1 165 ? 5.834 9.990 -2.728 1.00 11.07 165 GLY A CA 1
ATOM 1312 C C . GLY A 1 165 ? 6.766 10.481 -3.814 1.00 10.22 165 GLY A C 1
ATO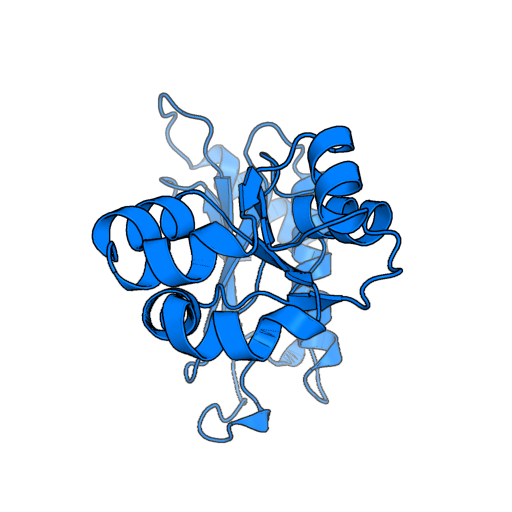M 1313 O O . GLY A 1 165 ? 7.958 10.179 -3.791 1.00 12.67 165 GLY A O 1
ATOM 1314 N N . ASN A 1 166 ? 6.230 11.233 -4.771 1.00 11.16 166 ASN A N 1
ATOM 1315 C CA . ASN A 1 166 ? 7.082 11.892 -5.757 1.00 10.21 166 ASN A CA 1
ATOM 1316 C C . ASN A 1 166 ? 6.650 13.318 -6.044 1.00 12.47 166 ASN A C 1
ATOM 1317 O O . ASN A 1 166 ? 5.650 13.797 -5.503 1.00 13.78 166 ASN A O 1
ATOM 1322 N N . GLU A 1 167 ? 7.405 13.999 -6.893 1.00 12.56 167 GLU A N 1
ATOM 1323 C CA . GLU A 1 167 ? 7.194 15.433 -7.058 1.00 15.48 167 GLU A CA 1
ATOM 1324 C C . GLU A 1 167 ? 5.928 15.803 -7.832 1.00 14.58 167 GLU A C 1
ATOM 1325 O O . GLU A 1 167 ? 5.547 16.972 -7.865 1.00 16.18 167 GLU A O 1
ATOM 1331 N N . LYS A 1 168 ? 5.263 14.816 -8.430 1.00 13.17 168 LYS A N 1
ATOM 1332 C CA . LYS A 1 168 ? 4.001 15.082 -9.125 1.00 14.22 168 LYS A CA 1
ATOM 1333 C C . LYS A 1 168 ? 2.847 15.154 -8.131 1.00 15.87 168 LYS A C 1
ATOM 1334 O O . LYS A 1 168 ? 1.747 15.584 -8.479 1.00 17.60 168 LYS A O 1
ATOM 1340 N N . MET A 1 169 ? 3.102 14.732 -6.892 1.00 14.67 169 MET A N 1
ATOM 1341 C CA . MET A 1 169 ? 2.095 14.826 -5.837 1.00 14.39 169 MET A CA 1
ATOM 1342 C C . MET A 1 169 ? 2.166 16.198 -5.166 1.00 14.02 169 MET A C 1
ATOM 1343 O O . MET A 1 169 ? 3.119 16.939 -5.377 1.00 13.80 169 MET A O 1
ATOM 1348 N N . THR A 1 170 ? 1.159 16.541 -4.369 1.00 12.90 170 THR A N 1
ATOM 1349 C CA . THR A 1 170 ? 1.142 17.844 -3.718 1.00 11.50 170 THR A CA 1
ATOM 1350 C C . THR A 1 170 ? 1.891 17.764 -2.398 1.00 13.51 170 THR A C 1
ATOM 1351 O O . THR A 1 170 ? 2.086 16.677 -1.848 1.00 12.53 170 THR A O 1
ATOM 1355 N N . ASP A 1 171 ? 2.301 18.919 -1.889 1.00 12.07 171 ASP A N 1
ATOM 1356 C CA . ASP A 1 171 ? 3.011 18.975 -0.622 1.00 10.67 171 ASP A CA 1
ATOM 1357 C C . ASP A 1 171 ? 2.145 18.390 0.488 1.00 12.38 171 ASP A C 1
ATOM 1358 O O . ASP A 1 171 ? 2.638 17.652 1.340 1.00 12.51 171 ASP A O 1
ATOM 1363 N N . GLU A 1 172 ? 0.854 18.717 0.467 1.00 14.11 172 GLU A N 1
ATOM 1364 C CA . GLU A 1 172 ? -0.076 18.207 1.470 1.00 13.77 172 GLU A CA 1
ATOM 1365 C C . GLU A 1 172 ? -0.108 16.686 1.456 1.00 12.15 172 GLU A C 1
ATOM 1366 O O . GLU A 1 172 ? -0.138 16.053 2.504 1.00 12.94 172 GLU A O 1
ATOM 1372 N N . GLN A 1 173 ? -0.114 16.102 0.263 1.00 10.83 173 GLN A N 1
ATOM 1373 C CA . GLN A 1 173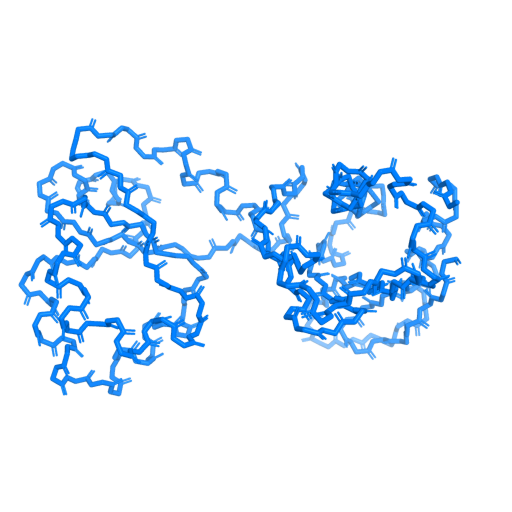 ? -0.105 14.643 0.135 1.00 13.14 173 GLN A CA 1
ATOM 1374 C C . GLN A 1 173 ? 1.163 14.023 0.709 1.00 10.51 173 GLN A C 1
ATOM 1375 O O . GLN A 1 173 ? 1.122 12.979 1.363 1.00 9.75 173 GLN A O 1
ATOM 1381 N N . ILE A 1 174 ? 2.298 14.663 0.451 1.00 6.39 174 ILE A N 1
ATOM 1382 C CA . ILE A 1 174 ? 3.563 14.141 0.939 1.00 7.11 174 ILE A CA 1
ATOM 1383 C C . ILE A 1 174 ? 3.554 14.170 2.464 1.00 8.86 174 ILE A C 1
ATOM 1384 O O . ILE A 1 174 ? 4.000 13.225 3.122 1.00 9.91 174 ILE A O 1
ATOM 1389 N N . VAL A 1 175 ? 3.013 15.249 3.026 1.00 10.53 175 VAL A N 1
ATOM 1390 C CA . VAL A 1 175 ? 2.982 15.382 4.476 1.00 9.33 175 VAL A CA 1
ATOM 1391 C C . VAL A 1 175 ? 2.053 14.336 5.109 1.00 10.34 175 VAL A C 1
ATOM 1392 O O . VAL A 1 175 ? 2.406 13.738 6.128 1.00 11.05 175 VAL A O 1
ATOM 1396 N N . ASP A 1 176 ? 0.886 14.095 4.505 1.00 10.42 176 ASP A N 1
ATOM 1397 C CA . ASP A 1 176 ? 0.008 13.021 4.981 1.00 10.53 176 ASP A CA 1
ATOM 1398 C C . ASP A 1 176 ? 0.770 11.695 4.996 1.00 9.30 176 ASP A C 1
ATOM 1399 O O . ASP A 1 176 ? 0.646 10.893 5.931 1.00 9.55 176 ASP A O 1
ATOM 1404 N N . ASN A 1 177 ? 1.540 11.464 3.939 1.00 9.68 177 ASN A N 1
ATOM 1405 C CA . ASN A 1 177 ? 2.300 10.228 3.809 1.00 9.74 177 ASN A CA 1
ATOM 1406 C C . ASN A 1 177 ? 3.364 10.135 4.888 1.00 8.35 177 ASN A C 1
ATOM 1407 O O . ASN A 1 177 ? 3.551 9.083 5.480 1.00 8.64 177 ASN A O 1
ATOM 1412 N N . ILE A 1 178 ? 4.054 11.244 5.145 1.00 6.65 178 ILE A N 1
ATOM 1413 C CA . ILE A 1 178 ? 5.091 11.261 6.169 1.00 6.55 178 ILE A CA 1
ATOM 1414 C C . ILE A 1 178 ? 4.462 11.007 7.535 1.00 8.41 178 ILE A C 1
ATOM 1415 O O . ILE A 1 178 ? 5.009 10.270 8.355 1.00 9.26 178 ILE A O 1
ATOM 1420 N N . GLU A 1 179 ? 3.294 11.592 7.771 1.00 9.29 179 GLU A N 1
ATOM 1421 C CA . GLU A 1 179 ? 2.587 11.355 9.032 1.00 10.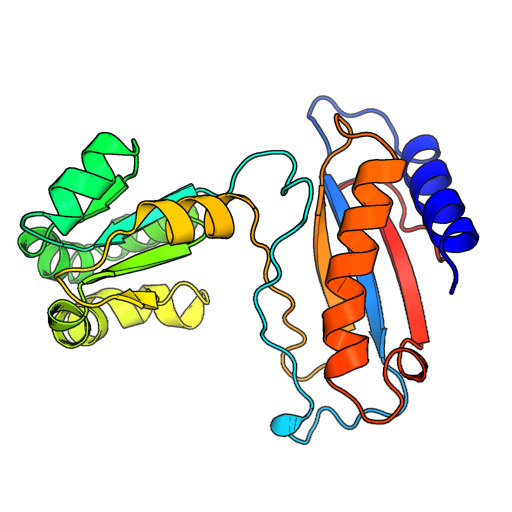80 179 GLU A CA 1
ATOM 1422 C C . GLU A 1 179 ? 2.225 9.883 9.235 1.00 10.93 179 GLU A C 1
ATOM 1423 O O . GLU A 1 179 ? 2.287 9.369 10.360 1.00 10.45 179 GLU A O 1
ATOM 1429 N N . ALA A 1 180 ? 1.860 9.206 8.149 1.00 9.56 180 ALA A N 1
ATOM 1430 C CA . ALA A 1 180 ? 1.538 7.780 8.212 1.00 9.62 180 ALA A CA 1
ATOM 1431 C C . ALA A 1 180 ? 2.766 6.968 8.622 1.00 11.79 180 ALA A C 1
ATOM 1432 O O . ALA A 1 180 ? 2.668 6.018 9.405 1.00 11.85 180 ALA A O 1
ATOM 1434 N N . VAL A 1 181 ? 3.919 7.352 8.083 1.00 10.46 181 VAL A N 1
ATOM 1435 C CA . VAL A 1 181 ? 5.196 6.734 8.428 1.00 8.85 181 VAL A CA 1
ATOM 1436 C C . VAL A 1 181 ? 5.526 6.977 9.903 1.00 8.93 181 VAL A C 1
ATOM 1437 O O . VAL A 1 181 ? 5.858 6.043 10.631 1.00 10.74 181 VAL A O 1
ATOM 1441 N N . LEU A 1 182 ? 5.417 8.229 10.339 1.00 9.60 182 LEU A N 1
ATOM 1442 C CA . LEU A 1 182 ? 5.719 8.578 11.727 1.00 11.10 182 LEU A CA 1
ATOM 1443 C C . LEU A 1 182 ? 4.837 7.840 12.727 1.00 11.42 182 LEU A C 1
ATOM 1444 O O . LEU A 1 182 ? 5.276 7.525 13.834 1.00 10.93 182 LEU A O 1
ATOM 1449 N N . ASN A 1 183 ? 3.595 7.555 12.340 1.00 11.84 183 ASN A N 1
ATOM 1450 C CA . ASN A 1 183 ? 2.685 6.864 13.244 1.00 14.19 183 ASN A CA 1
ATOM 1451 C C . ASN A 1 183 ? 3.188 5.474 13.652 1.00 15.02 183 ASN A C 1
ATOM 1452 O O . ASN A 1 183 ? 2.895 5.009 14.751 1.00 15.36 183 ASN A O 1
ATOM 1457 N N . VAL A 1 184 ? 3.958 4.831 12.776 1.00 15.92 184 VAL A N 1
ATOM 1458 C CA . VAL A 1 184 ? 4.582 3.547 13.098 1.00 15.20 184 VAL A CA 1
ATOM 1459 C C . VAL A 1 184 ? 5.515 3.691 14.290 1.00 13.83 184 VAL A C 1
ATOM 1460 O O . VAL A 1 184 ? 5.510 2.863 15.202 1.00 12.62 184 VAL A O 1
ATOM 1464 N N . VAL A 1 185 ? 6.311 4.753 14.276 1.00 13.44 185 VAL A N 1
ATOM 1465 C CA . VAL A 1 185 ? 7.236 5.026 15.362 1.00 12.81 185 VAL A CA 1
ATOM 1466 C C . VAL A 1 185 ? 6.461 5.408 16.614 1.00 12.70 185 VAL A C 1
ATOM 1467 O O . VAL A 1 185 ? 6.790 4.962 17.717 1.00 15.09 185 VAL A O 1
ATOM 1471 N N . ALA A 1 186 ? 5.420 6.219 16.440 1.00 12.83 186 ALA A N 1
ATOM 1472 C CA . ALA A 1 186 ? 4.586 6.643 17.565 1.00 13.46 186 ALA A CA 1
ATOM 1473 C C . ALA A 1 186 ? 4.013 5.437 18.297 1.00 15.34 186 ALA A C 1
ATOM 1474 O O . ALA A 1 186 ? 3.910 5.427 19.535 1.00 14.30 186 ALA A O 1
ATOM 1476 N N . LYS A 1 187 ? 3.627 4.424 17.526 1.00 15.66 187 LYS A N 1
ATOM 1477 C CA . LYS A 1 187 ? 3.005 3.230 18.087 1.00 18.24 187 LYS A CA 1
ATOM 1478 C C . LYS A 1 187 ? 4.026 2.266 18.658 1.00 19.20 187 LYS A C 1
ATOM 1479 O O . LYS A 1 187 ? 3.728 1.506 19.584 1.00 22.69 187 LYS A O 1
ATOM 1485 N N . LYS A 1 188 ? 5.229 2.301 18.101 1.00 17.39 188 LYS A N 1
ATOM 1486 C CA . LYS A 1 188 ? 6.274 1.337 18.434 1.00 18.83 188 LYS A CA 1
ATOM 1487 C C . LYS A 1 188 ? 6.847 1.517 19.840 1.00 19.29 188 LYS A C 1
ATOM 1488 O O . LYS A 1 188 ? 7.020 0.542 20.576 1.00 22.33 188 LYS A O 1
ATOM 1494 N N . TYR A 1 189 ? 7.153 2.758 20.212 1.00 15.12 189 TYR A N 1
ATOM 1495 C CA . TYR A 1 189 ? 7.862 3.012 21.465 1.00 12.70 189 TYR A CA 1
ATOM 1496 C C . TYR A 1 189 ? 6.970 3.671 22.507 1.00 16.34 189 TYR A C 1
ATOM 1497 O O . TYR A 1 189 ? 6.016 4.371 22.164 1.00 17.14 189 TYR A O 1
ATOM 1506 N N . GLU A 1 190 ? 7.288 3.448 23.779 1.00 19.04 190 GLU A N 1
ATOM 1507 C CA . GLU A 1 190 ? 6.471 3.971 24.872 1.00 22.05 190 GLU A CA 1
ATOM 1508 C C . GLU A 1 190 ? 6.258 5.484 24.772 1.00 20.69 190 GLU A C 1
ATOM 1509 O O . GLU A 1 190 ? 5.139 5.973 24.943 1.00 20.71 190 GLU A O 1
ATOM 1515 N N . LYS A 1 191 ? 7.326 6.214 24.466 1.00 16.70 191 LYS A N 1
ATOM 1516 C CA . LYS A 1 191 ? 7.245 7.669 24.335 1.00 15.20 191 LYS A CA 1
ATOM 1517 C C . LYS A 1 191 ? 7.147 8.100 22.874 1.00 15.17 191 LYS A C 1
ATOM 1518 O O . LYS A 1 191 ? 7.273 9.284 22.558 1.00 13.89 191 LYS A O 1
ATOM 1524 N N . GLY A 1 192 ? 6.922 7.128 21.993 1.00 15.24 192 GLY A N 1
ATOM 1525 C CA . GLY A 1 192 ? 6.657 7.395 20.584 1.00 12.99 192 GLY A CA 1
ATOM 1526 C C . GLY A 1 192 ? 7.613 8.348 19.879 1.00 15.34 192 GLY A C 1
ATOM 1527 O O . GLY A 1 192 ? 8.826 8.125 19.838 1.00 13.54 192 GLY A O 1
ATOM 1528 N N . LEU A 1 193 ? 7.061 9.430 19.336 1.00 16.04 193 LEU A N 1
ATOM 1529 C CA . LEU A 1 193 ? 7.832 10.359 18.518 1.00 13.43 193 LEU A CA 1
ATOM 1530 C C . LEU A 1 193 ? 8.820 11.213 19.304 1.00 12.67 193 LEU A C 1
ATOM 1531 O O . LEU A 1 193 ? 9.565 11.993 18.713 1.00 13.53 193 LEU A O 1
ATOM 1536 N N . TYR A 1 194 ? 8.836 11.068 20.628 1.00 12.02 194 TYR A N 1
ATOM 1537 C CA . TYR A 1 194 ? 9.924 11.644 21.409 1.00 14.92 194 TYR A CA 1
ATOM 1538 C C . TYR A 1 194 ? 11.244 11.110 20.858 1.00 16.20 194 TYR A C 1
ATOM 1539 O O . TYR A 1 194 ? 12.258 11.810 20.847 1.00 17.09 194 TYR A O 1
ATOM 1548 N N . HIS A 1 195 ? 11.227 9.871 20.378 1.00 14.74 195 HIS A N 1
ATOM 1549 C CA . HIS A 1 195 ? 12.464 9.236 19.961 1.00 12.46 195 HIS A CA 1
ATOM 1550 C C . HIS A 1 195 ? 12.996 9.661 18.599 1.00 12.29 195 HIS A C 1
ATOM 1551 O O . HIS A 1 195 ? 14.073 9.233 18.206 1.00 12.05 195 HIS A O 1
ATOM 1558 N N . ILE A 1 196 ? 12.262 10.525 17.904 1.00 11.63 196 ILE A N 1
ATOM 1559 C CA . ILE A 1 196 ? 12.794 11.108 16.685 1.00 9.06 196 ILE A CA 1
ATOM 1560 C C . ILE A 1 196 ? 13.897 12.098 17.076 1.00 11.88 196 ILE A C 1
ATOM 1561 O O . ILE A 1 196 ? 13.639 13.091 17.750 1.00 13.32 196 ILE A O 1
ATOM 1566 N N . LYS A 1 197 ? 15.134 11.823 16.682 1.00 11.32 197 LYS A N 1
ATOM 1567 C CA . LYS A 1 197 ? 16.216 12.743 17.003 1.00 11.79 197 LYS A CA 1
ATOM 1568 C C . LYS A 1 197 ? 16.232 13.893 15.998 1.00 15.74 197 LYS A C 1
ATOM 1569 O O . LYS A 1 197 ? 16.082 15.055 16.369 1.00 17.75 197 LYS A O 1
ATOM 1575 N N . ASP A 1 198 ? 16.403 13.554 14.723 1.00 15.14 198 ASP A N 1
ATOM 1576 C CA . ASP A 1 198 ? 16.359 14.524 13.633 1.00 16.72 198 ASP A CA 1
ATOM 1577 C C . ASP A 1 198 ? 15.568 13.876 12.497 1.00 14.06 198 ASP A C 1
ATOM 1578 O O . ASP A 1 198 ? 15.587 12.659 12.343 1.00 14.61 198 ASP A O 1
ATOM 1583 N N . ALA A 1 199 ? 14.878 14.685 11.704 1.00 11.45 199 ALA A N 1
ATOM 1584 C CA . ALA A 1 199 ? 14.145 14.176 10.548 1.00 12.69 199 ALA A CA 1
ATOM 1585 C C . ALA A 1 199 ? 14.436 15.065 9.353 1.00 11.45 199 ALA A C 1
ATOM 1586 O O . ALA A 1 199 ? 14.689 16.259 9.515 1.00 13.01 199 ALA A O 1
ATOM 1588 N N . TYR A 1 200 ? 14.419 14.478 8.161 1.00 9.33 200 TYR A N 1
ATOM 1589 C CA . TYR A 1 200 ? 14.750 15.207 6.938 1.00 12.06 200 TYR A CA 1
ATOM 1590 C C . TYR A 1 200 ? 13.833 14.800 5.795 1.00 11.83 200 TYR A C 1
ATOM 1591 O O . TYR A 1 200 ? 13.359 13.666 5.743 1.00 12.08 200 TYR A O 1
ATOM 1600 N N . VAL A 1 201 ? 13.615 15.725 4.869 1.00 11.33 201 VAL A N 1
ATOM 1601 C CA . VAL A 1 201 ? 12.963 15.425 3.601 1.00 10.04 201 VAL A CA 1
ATOM 1602 C C . VAL A 1 201 ? 13.897 15.828 2.466 1.00 9.83 201 VAL A C 1
ATOM 1603 O O . VAL A 1 201 ? 14.550 16.873 2.535 1.00 10.36 201 VAL A O 1
ATOM 1607 N N . LYS A 1 202 ? 13.970 14.990 1.433 1.00 8.65 202 LYS A N 1
ATOM 1608 C CA . LYS A 1 202 ? 14.738 15.320 0.238 1.00 8.05 202 LYS A CA 1
ATOM 1609 C C . LYS A 1 202 ? 14.074 14.742 -1.004 1.00 11.38 202 LYS A C 1
ATOM 1610 O O . LYS A 1 202 ? 13.355 13.738 -0.933 1.00 12.05 202 LYS A O 1
ATOM 1616 N N . LEU A 1 203 ? 14.296 15.384 -2.146 1.00 9.89 203 LEU A N 1
ATOM 1617 C CA . LEU A 1 203 ? 14.034 14.726 -3.414 1.00 12.29 203 LEU A CA 1
ATOM 1618 C C . LEU A 1 203 ? 15.261 13.890 -3.774 1.00 13.62 203 LEU A C 1
ATOM 1619 O O . LEU A 1 203 ? 16.348 14.123 -3.241 1.00 13.71 203 LEU A O 1
ATOM 1624 N N . THR A 1 204 ? 15.069 12.924 -4.670 1.00 12.34 204 THR A N 1
ATOM 1625 C CA . THR A 1 204 ? 16.076 11.914 -5.008 1.00 11.88 204 THR A CA 1
ATOM 1626 C C . THR A 1 204 ? 17.484 12.485 -5.126 1.00 12.51 204 THR A C 1
ATOM 1627 O O . THR A 1 204 ? 18.409 11.992 -4.485 1.00 14.93 204 THR A O 1
ATOM 1631 N N . MET A 1 205 ? 17.646 13.532 -5.933 1.00 14.46 205 MET A N 1
ATOM 1632 C CA . MET A 1 205 ? 18.962 14.137 -6.116 1.00 14.72 205 MET A CA 1
ATOM 1633 C C . MET A 1 205 ? 19.072 15.556 -5.551 1.00 16.73 205 MET A C 1
ATOM 1634 O O . MET A 1 205 ? 19.998 16.294 -5.880 1.00 19.49 205 MET A O 1
ATOM 1639 N N . GLY A 1 206 ? 18.135 15.924 -4.687 1.00 13.92 206 GLY A N 1
ATOM 1640 C CA . GLY A 1 206 ? 18.161 17.231 -4.052 1.00 12.53 206 GLY A CA 1
ATOM 1641 C C . GLY A 1 206 ? 18.752 17.128 -2.661 1.00 14.61 206 GLY A C 1
ATOM 1642 O O . GLY A 1 206 ? 18.983 16.027 -2.169 1.00 17.66 206 GLY A O 1
ATOM 1643 N N . PRO A 1 207 ? 19.003 18.275 -2.013 1.00 14.78 207 PRO A N 1
ATOM 1644 C CA . PRO A 1 207 ? 19.531 18.229 -0.644 1.00 13.30 207 PRO A CA 1
ATOM 1645 C C . PRO A 1 207 ? 18.513 17.800 0.412 1.00 13.95 207 PRO A C 1
ATOM 1646 O O . PRO A 1 207 ? 17.308 18.006 0.259 1.00 15.11 207 PRO A O 1
ATOM 1650 N N . ALA A 1 208 ? 19.018 17.206 1.488 1.00 11.71 208 ALA A N 1
ATOM 1651 C CA . ALA A 1 208 ? 18.181 16.863 2.629 1.00 11.98 208 ALA A CA 1
ATOM 1652 C C . ALA A 1 208 ? 17.890 18.103 3.454 1.00 14.01 208 ALA A C 1
ATOM 1653 O O . ALA A 1 208 ? 18.813 18.801 3.895 1.00 15.34 208 ALA A O 1
ATOM 1655 N N . VAL A 1 209 ? 16.608 18.381 3.663 1.00 13.31 209 VAL A N 1
ATOM 1656 C CA . VAL A 1 209 ? 16.198 19.521 4.473 1.00 13.64 209 VAL A CA 1
ATOM 1657 C C . VAL A 1 209 ? 15.745 19.047 5.850 1.00 13.23 209 VAL A C 1
ATOM 1658 O O . VAL A 1 209 ? 14.831 18.242 5.951 1.00 13.01 209 VAL A O 1
ATOM 1662 N N . LYS A 1 210 ? 16.379 19.549 6.909 1.00 12.70 210 LYS A N 1
ATOM 1663 C CA . LYS A 1 210 ? 16.023 19.130 8.260 1.00 11.83 210 LYS A CA 1
ATOM 1664 C C . LYS A 1 210 ? 14.689 19.728 8.678 1.00 13.31 210 LYS A C 1
ATOM 1665 O O . LYS A 1 210 ? 14.443 20.927 8.489 1.00 14.91 210 LYS A O 1
ATOM 1671 N N . VAL A 1 211 ? 13.833 18.881 9.242 1.00 10.83 211 VAL A N 1
ATOM 1672 C CA . VAL A 1 211 ? 12.521 19.298 9.716 1.00 11.53 211 VAL A CA 1
ATOM 1673 C C . VAL A 1 211 ? 12.668 20.134 10.984 1.00 13.66 211 VAL A C 1
ATOM 1674 O O . VAL A 1 211 ? 13.459 19.785 11.867 1.00 13.10 211 VAL A O 1
#

Solvent-accessible surface area: 11637 Å² total; per-residue (Å²): 99,90,77,133,28,2,48,102,3,0,118,60,0,71,132,88,16,130,131,81,166,95,57,3,30,0,32,0,20,0,35,9,73,122,25,58,10,200,97,99,120,25,83,2,156,53,82,10,64,0,59,70,8,41,39,147,104,3,105,5,0,0,0,0,40,47,90,1,0,115,25,0,95,139,44,68,21,57,34,2,75,104,112,61,0,96,106,6,9,184,70,82,195,108,0,103,155,30,0,180,50,17,47,12,0,0,0,12,42,101,8,47,100,55,0,35,185,44,0,12,86,10,0,34,108,100,61,40,76,6,45,79,15,95,54,151,22,105,1,116,65,31,0,77,120,3,31,72,2,4,61,0,61,3,172,84,132,60,94,1,81,5,36,0,0,18,55,168,23,76,34,89,55,0,0,43,0,0,67,25,0,6,70,22,0,38,156,85,17,183,120,7,67,94,11,16,128,44,3,55,0,42,2,59,99,6,63,53,21,128,52

B-factor: mean 18.48, std 8.44, range [5.89, 55.35]

Foldseek 3Di:
DDLVVLLVQLVVQVVQFDDDPDWWFKKKKFFFPPQQLVPVLSWFKDKFQQPVFQAFFFAEEEEEDDVSQVLCVVVPHHYHYLVCLQVCLVVVVVLLVVLVRGDEYEYAQVCLVSNCVRNCVRCVVVVHRHDYDHNPDDCVVVSVRRRRMKIWGQNSHRMTMITQHTPVDDSSSSSSSVVRVQVVQQVSDPNRPVGGPWMWMHIPRGDTGID

Nearest PDB structures (foldseek):
  1i2a-assembly1_A  TM=1.001E+00  e=1.457E-50  Methanocaldococcus jannaschii
  1dwu-assembly2_B  TM=9.913E-01  e=3.322E-40  Methanothermococcus thermolithotrophicus
  4d5y-assembly1_u  TM=9.221E-01  e=7.116E-25  Oryctolagus cuniculus
  8y0w-assembly1_Lz  TM=8.838E-01  e=1.407E-20  Homo sapiens
  4v7h-assembly1_BA  TM=7.864E-01  e=1.076E-18  Thermomyces lanuginosus

Secondary structure (DSSP, 8-state):
--HHHHHHHHHHHHHHSPP-SS-PEEEEEEEESS--TTSGGG--EEEEE-TT--SSPPPEEEE--HHHHHHHHHTT-EEE-HHHHHHHHH-HHHHHHHHHH-SEEEEEGGGHHHHHHHTHHHHGGGT-PPEEE-TT---HHHHHHHTTEEEEE-TTSSEEEEEEEETTS-HHHHHHHHHHHHHHHHHHSTTGGGGEEEEEEEETTSPPEE-

CATH classification: 3.30.190.20 (+1 more: 3.40.50.790)

Organism: Methanocaldococcus jannaschii (strain ATCC 43067 / DSM 2661 / JAL-1 / JCM 10045 / NBRC 100440) (NCBI:txid243232)